Protein AF-A0A3E4QLV9-F1 (afdb_monomer)

Radius of gyration: 36.16 Å; Cα contacts (8 Å, |Δi|>4): 285; chains: 1; bounding box: 72×37×101 Å

Foldseek 3Di:
DDDPQQAPWWKKFKWFALDPDCPPVVRIDTFDDIDIDSDPDDDDDDGDDPLSTPDMDIGTPPDPVRDDDDDDDDDDDDRRAFQCKKFKDKQRHGPDIGSDPDDDDPPDDQAAKIKMWIWGAGPVRDIDDIDIDIDHNYDNDPPPVPLCFWWKAAPVGHTDDGRDNDPPPDDFDWIAIPNDIDTDD

Nearest PDB structures (foldseek):
  3pe9-assembly2_B  TM=8.089E-01  e=3.476E-03  Acetivibrio thermocellus
  3pe9-assembly3_C  TM=7.060E-01  e=1.701E-03  Acetivibrio thermocellus
  3pe9-assembly4_D  TM=8.140E-01  e=1.043E-02  Acetivibrio thermocellus
  3pdd-assembly1_A  TM=7.000E-01  e=4.330E-03  Acetivibrio thermocellus ATCC 27405
  5e7t-assembly1_B  TM=3.174E-01  e=3.476E-03  Lactococcus phage Tuc2009

Solvent-accessible surface area (backbone atoms only — not comparable to full-atom values): 11989 Å² total; per-residue (Å²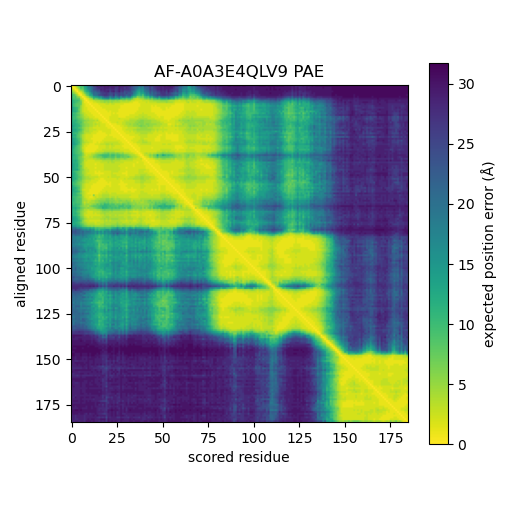): 133,82,72,83,87,63,70,52,44,48,27,33,35,42,29,32,25,68,58,97,60,90,79,57,72,86,64,49,46,77,48,86,68,75,46,76,42,78,58,101,61,98,73,91,83,86,81,85,74,63,91,72,51,70,46,73,47,81,46,80,62,41,53,80,94,37,59,83,79,92,84,85,75,87,88,77,81,81,75,82,74,71,59,52,32,34,43,35,25,49,74,85,41,80,77,48,72,33,74,54,103,63,86,86,77,90,80,66,68,60,81,43,78,42,42,38,35,41,29,41,28,32,89,88,67,52,67,54,79,71,50,74,52,78,46,69,59,48,78,93,66,88,78,69,73,74,68,74,42,41,50,32,21,38,85,86,66,49,78,77,43,71,71,33,79,68,74,79,92,60,71,72,45,63,31,31,42,88,90,36,84,45,77,45,122

Structure (mmCIF, N/CA/C/O backbone):
data_AF-A0A3E4QLV9-F1
#
_entry.id   AF-A0A3E4QLV9-F1
#
loop_
_atom_site.group_PDB
_atom_site.id
_atom_site.type_symbol
_atom_site.label_atom_id
_atom_site.label_alt_id
_atom_site.label_comp_id
_atom_site.label_asym_id
_atom_site.label_entity_id
_atom_site.label_seq_id
_atom_site.pdbx_PDB_ins_code
_atom_site.Cartn_x
_atom_site.Cartn_y
_atom_site.Cartn_z
_atom_site.occupancy
_atom_site.B_iso_or_equiv
_atom_site.auth_seq_id
_atom_site.auth_comp_id
_atom_site.auth_asym_id
_atom_site.auth_atom_id
_atom_site.pdbx_PDB_model_num
ATOM 1 N N . MET A 1 1 ? 43.444 0.582 -29.167 1.00 44.06 1 MET A N 1
ATOM 2 C CA . MET A 1 1 ? 42.126 0.481 -29.829 1.00 44.06 1 MET A CA 1
ATOM 3 C C . MET A 1 1 ? 41.461 -0.778 -29.292 1.00 44.06 1 MET A C 1
ATOM 5 O O . MET A 1 1 ? 42.055 -1.836 -29.440 1.00 44.06 1 MET A O 1
ATOM 9 N N . LYS A 1 2 ? 40.339 -0.675 -28.562 1.00 43.53 2 LYS A N 1
ATOM 10 C CA . LYS A 1 2 ? 39.593 -1.867 -28.112 1.00 43.53 2 LYS A CA 1
ATOM 11 C C . LYS A 1 2 ?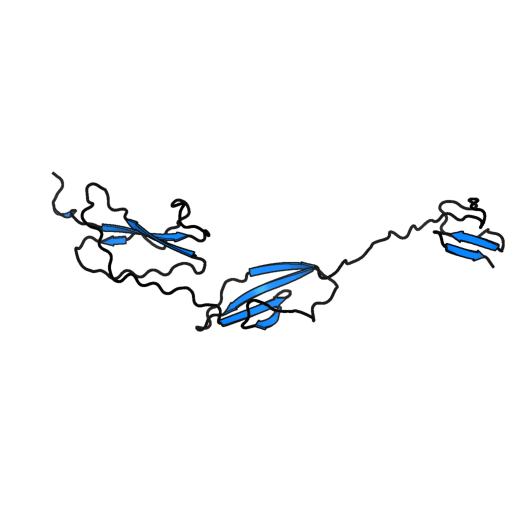 38.896 -2.517 -29.315 1.00 43.53 2 LYS A C 1
ATOM 13 O O . LYS A 1 2 ? 38.489 -1.804 -30.233 1.00 43.53 2 LYS A O 1
ATOM 18 N N . ASN A 1 3 ? 38.827 -3.849 -29.308 1.00 42.03 3 ASN A N 1
ATOM 19 C CA . ASN A 1 3 ? 38.222 -4.675 -30.355 1.00 42.03 3 ASN A CA 1
ATOM 20 C C . ASN A 1 3 ? 36.780 -4.238 -30.656 1.00 42.03 3 ASN A C 1
ATOM 22 O O . ASN A 1 3 ? 36.039 -3.840 -29.764 1.00 42.03 3 ASN A O 1
ATOM 26 N N . SER A 1 4 ? 36.380 -4.343 -31.921 1.00 52.12 4 SER A N 1
ATOM 27 C CA . SER A 1 4 ? 35.068 -3.934 -32.441 1.00 52.12 4 SER A CA 1
ATOM 28 C C . SER A 1 4 ? 33.880 -4.776 -31.951 1.00 52.12 4 SER A C 1
ATOM 30 O O . SER A 1 4 ? 32.761 -4.497 -32.365 1.00 52.12 4 SER A O 1
ATOM 32 N N . ALA A 1 5 ? 34.113 -5.788 -31.111 1.00 54.56 5 ALA A N 1
ATOM 33 C CA . ALA A 1 5 ? 33.098 -6.732 -30.642 1.00 54.56 5 ALA A CA 1
ATOM 34 C C . ALA A 1 5 ? 32.201 -6.186 -29.511 1.00 54.56 5 ALA A C 1
ATOM 36 O O . ALA A 1 5 ? 31.094 -6.678 -29.358 1.00 54.56 5 ALA A O 1
ATOM 37 N N . ASP A 1 6 ? 32.632 -5.148 -28.780 1.00 52.97 6 ASP A N 1
ATOM 38 C CA . ASP A 1 6 ? 31.882 -4.610 -27.626 1.00 52.97 6 ASP A CA 1
ATOM 39 C C . ASP A 1 6 ? 31.114 -3.312 -27.940 1.00 52.97 6 ASP A C 1
ATOM 41 O O . ASP A 1 6 ? 30.580 -2.667 -27.037 1.00 52.97 6 ASP A O 1
ATOM 45 N N . LYS A 1 7 ? 31.084 -2.868 -29.202 1.00 59.38 7 LYS A N 1
ATOM 46 C CA . LYS A 1 7 ? 30.366 -1.644 -29.581 1.00 59.38 7 LYS A CA 1
ATOM 47 C C . LYS A 1 7 ? 28.867 -1.925 -29.660 1.00 59.38 7 LYS A C 1
ATOM 49 O O . LYS A 1 7 ? 28.444 -2.678 -30.530 1.00 59.38 7 LYS A O 1
ATOM 54 N N . GLY A 1 8 ? 28.081 -1.257 -28.814 1.00 67.94 8 GLY A N 1
ATOM 55 C CA . GLY A 1 8 ? 26.616 -1.300 -28.877 1.00 67.94 8 GLY A CA 1
ATOM 56 C C . GLY A 1 8 ? 25.924 -2.148 -27.816 1.00 67.94 8 GLY A C 1
ATOM 57 O O . GLY A 1 8 ? 24.723 -2.359 -27.934 1.00 67.94 8 GLY A O 1
ATOM 58 N N . VAL A 1 9 ? 26.644 -2.616 -26.790 1.00 85.81 9 VAL A N 1
ATOM 59 C CA . VAL A 1 9 ? 25.994 -3.232 -25.627 1.00 85.81 9 VAL A CA 1
ATOM 60 C C . VAL A 1 9 ? 25.230 -2.159 -24.856 1.00 85.81 9 VAL A C 1
ATOM 62 O O . VAL A 1 9 ? 25.841 -1.215 -24.357 1.00 85.81 9 VAL A O 1
ATOM 65 N N . GLU A 1 10 ? 23.918 -2.320 -24.720 1.00 89.38 10 GLU A N 1
ATOM 66 C CA . GLU A 1 10 ? 23.080 -1.477 -23.872 1.00 89.38 10 GLU A CA 1
ATOM 67 C C . GLU A 1 10 ? 22.824 -2.166 -22.531 1.00 89.38 10 GLU A C 1
ATOM 69 O O . GLU A 1 10 ? 22.369 -3.309 -22.464 1.00 89.38 10 GLU A O 1
ATOM 74 N N . VAL A 1 11 ? 23.123 -1.451 -21.447 1.00 93.31 11 VAL A N 1
ATOM 75 C CA . VAL A 1 11 ? 22.975 -1.928 -20.071 1.00 93.31 11 VAL A CA 1
ATOM 76 C C . VAL A 1 11 ? 22.001 -1.012 -19.348 1.00 93.31 11 VAL A C 1
ATOM 78 O O . VAL A 1 11 ? 22.182 0.206 -19.351 1.00 93.31 11 VAL A O 1
ATOM 81 N N . PHE A 1 12 ? 20.975 -1.563 -18.704 1.00 95.38 12 PHE A N 1
ATOM 82 C CA . PHE A 1 12 ? 20.001 -0.768 -17.954 1.00 95.38 12 PHE A CA 1
ATOM 83 C C . PHE A 1 12 ? 19.343 -1.562 -16.823 1.00 95.38 12 PHE A C 1
ATOM 85 O O . PHE A 1 12 ? 19.249 -2.788 -16.865 1.00 95.38 12 PHE A O 1
ATOM 92 N N . ASP A 1 13 ? 18.859 -0.833 -15.821 1.00 97.38 13 ASP A N 1
ATOM 93 C CA . ASP A 1 13 ? 18.055 -1.365 -14.723 1.00 97.38 13 ASP A CA 1
ATOM 94 C C . ASP A 1 13 ? 16.600 -0.904 -14.868 1.00 97.38 13 ASP A C 1
ATOM 96 O O . ASP A 1 13 ? 16.329 0.209 -15.331 1.00 97.38 13 ASP A O 1
ATOM 100 N N . ILE A 1 14 ? 15.661 -1.733 -14.409 1.00 97.25 14 ILE A N 1
ATOM 101 C CA . ILE A 1 14 ? 14.303 -1.284 -14.087 1.00 97.25 14 ILE A CA 1
ATOM 102 C C . ILE A 1 14 ? 14.266 -1.000 -12.592 1.00 97.25 14 ILE A C 1
ATOM 104 O O . ILE A 1 14 ? 14.692 -1.829 -11.792 1.00 97.25 14 ILE A O 1
ATOM 108 N N . LEU A 1 15 ? 13.768 0.171 -12.215 1.00 97.56 15 LEU A N 1
ATOM 109 C CA . LEU A 1 15 ? 13.688 0.621 -10.832 1.00 97.56 15 LEU A CA 1
ATOM 110 C C . LEU A 1 15 ? 12.246 0.978 -10.460 1.00 97.56 15 LEU A C 1
ATOM 112 O O . LEU A 1 15 ? 11.441 1.297 -11.335 1.00 97.56 15 LEU A O 1
ATOM 116 N N . TYR A 1 16 ? 11.938 1.002 -9.166 1.00 96.56 16 TYR A N 1
ATOM 117 C CA . TYR A 1 16 ? 10.667 1.485 -8.626 1.00 96.56 16 TYR A CA 1
ATOM 118 C C . TYR A 1 16 ? 10.865 2.328 -7.364 1.00 96.56 16 TYR A C 1
ATOM 120 O O . TYR A 1 16 ? 11.900 2.237 -6.706 1.00 96.56 16 TYR A O 1
ATOM 128 N N . THR A 1 17 ? 9.867 3.131 -7.000 1.00 96.69 17 THR A N 1
ATOM 129 C CA . THR A 1 17 ? 9.818 3.809 -5.699 1.00 96.69 17 THR A CA 1
ATOM 130 C C . THR A 1 17 ? 8.400 3.831 -5.129 1.00 96.69 17 THR A C 1
ATOM 132 O O . THR A 1 17 ? 7.411 3.826 -5.868 1.00 96.69 17 THR A O 1
ATOM 135 N N . THR A 1 18 ? 8.315 3.839 -3.800 1.00 94.38 18 THR A N 1
ATOM 136 C CA . THR A 1 18 ? 7.079 3.957 -3.009 1.00 94.38 18 THR A CA 1
ATOM 137 C C . THR A 1 18 ? 6.847 5.386 -2.505 1.00 94.38 18 THR A C 1
ATOM 139 O O . THR A 1 18 ? 5.832 5.655 -1.857 1.00 94.38 18 THR A O 1
ATOM 142 N N . GLU A 1 19 ? 7.794 6.292 -2.767 1.00 95.44 19 GLU A N 1
ATOM 143 C CA . GLU A 1 19 ? 7.712 7.701 -2.388 1.00 95.44 19 GLU A CA 1
ATOM 144 C C . GLU A 1 19 ? 6.552 8.398 -3.103 1.00 95.44 19 GLU A C 1
ATOM 146 O O . GLU A 1 19 ? 6.200 8.064 -4.234 1.00 95.44 19 GLU A O 1
ATOM 151 N N . ASP A 1 20 ? 5.994 9.427 -2.471 1.00 92.31 20 ASP A N 1
ATOM 152 C CA . ASP A 1 20 ? 4.944 10.266 -3.066 1.00 92.31 20 ASP A CA 1
ATOM 153 C C . ASP A 1 20 ? 5.465 11.207 -4.170 1.00 92.31 20 ASP A C 1
ATOM 155 O O . ASP A 1 20 ? 4.687 11.893 -4.828 1.00 92.31 20 ASP A O 1
ATOM 159 N N . SER A 1 21 ? 6.785 11.267 -4.381 1.00 93.75 21 SER A N 1
ATOM 160 C CA . SER A 1 21 ? 7.424 12.113 -5.391 1.00 93.75 21 SER A CA 1
ATOM 161 C C . SER A 1 21 ? 8.677 11.439 -5.973 1.00 93.75 21 SER A C 1
ATOM 163 O O . SER A 1 21 ? 9.607 11.147 -5.223 1.00 93.75 21 SER A O 1
ATOM 165 N N . PRO A 1 22 ? 8.798 11.294 -7.308 1.00 93.94 22 PRO A N 1
ATOM 166 C CA . PRO A 1 22 ? 9.896 10.566 -7.954 1.00 93.94 22 PRO A CA 1
ATOM 167 C C . PRO A 1 22 ? 11.167 11.413 -8.170 1.00 93.94 22 PRO A C 1
ATOM 169 O O . PRO A 1 22 ? 11.969 11.119 -9.052 1.00 93.94 22 PRO A O 1
ATOM 172 N N . LYS A 1 23 ? 11.343 12.514 -7.429 1.00 94.31 23 LYS A N 1
ATOM 173 C CA . LYS A 1 23 ? 12.433 13.482 -7.669 1.00 94.31 23 LYS A CA 1
ATOM 174 C C . LYS A 1 23 ? 13.780 13.059 -7.084 1.00 94.31 23 LYS A C 1
ATOM 176 O O . LYS A 1 23 ? 14.814 13.440 -7.626 1.00 94.31 23 LYS A O 1
ATOM 181 N N . ASP A 1 24 ? 13.774 12.320 -5.978 1.00 94.81 24 ASP A N 1
ATOM 182 C CA . ASP A 1 24 ? 14.998 11.814 -5.361 1.00 94.81 24 ASP A CA 1
ATOM 183 C C . ASP A 1 24 ? 15.335 10.441 -5.947 1.00 94.81 24 ASP A C 1
ATOM 185 O O . ASP A 1 24 ? 14.757 9.419 -5.579 1.00 94.81 24 ASP A O 1
ATOM 189 N N . LEU A 1 25 ? 16.288 10.422 -6.879 1.00 90.69 25 LEU A N 1
ATOM 190 C CA . LEU A 1 25 ? 16.709 9.202 -7.566 1.00 90.69 25 LEU A CA 1
ATOM 191 C C . LEU A 1 25 ? 17.368 8.181 -6.624 1.00 90.69 25 LEU A C 1
ATOM 193 O O . LEU A 1 25 ? 17.424 7.002 -6.959 1.00 90.69 25 LEU A O 1
ATOM 197 N N . THR A 1 26 ? 17.824 8.594 -5.436 1.00 95.44 26 THR A N 1
ATOM 198 C CA . THR A 1 26 ? 18.385 7.671 -4.434 1.00 95.44 26 THR A CA 1
ATOM 199 C C . THR A 1 26 ? 17.314 6.829 -3.739 1.00 95.44 26 THR A C 1
ATOM 201 O O . THR A 1 26 ? 17.632 5.835 -3.092 1.00 95.44 26 THR A O 1
ATOM 204 N N . LYS A 1 27 ? 16.036 7.201 -3.896 1.00 97.50 27 LYS A N 1
ATOM 205 C CA . LYS A 1 27 ? 14.871 6.494 -3.343 1.00 97.50 27 LYS A CA 1
ATOM 206 C C . LYS A 1 27 ? 14.291 5.445 -4.284 1.00 97.50 27 LYS A C 1
ATOM 208 O O . LYS A 1 27 ? 13.225 4.892 -4.008 1.00 97.50 27 LYS A O 1
ATOM 213 N N . PHE A 1 28 ? 14.964 5.179 -5.398 1.00 98.06 28 PHE A N 1
ATOM 214 C CA . PHE A 1 28 ? 14.588 4.120 -6.316 1.00 98.06 28 PHE A CA 1
ATOM 215 C C . PHE A 1 28 ? 15.311 2.822 -5.962 1.00 98.06 28 PHE A C 1
ATOM 217 O O . PHE A 1 28 ? 16.520 2.799 -5.749 1.00 98.06 28 PHE A O 1
ATOM 224 N N . THR A 1 29 ? 14.556 1.730 -5.926 1.00 97.62 29 THR A N 1
ATOM 225 C CA . THR A 1 29 ? 15.057 0.375 -5.691 1.00 97.62 29 THR A CA 1
ATOM 226 C C . THR A 1 29 ? 14.985 -0.417 -6.989 1.00 97.62 29 THR A C 1
ATOM 228 O O . THR A 1 29 ? 14.027 -0.286 -7.749 1.00 97.62 29 THR A O 1
ATOM 231 N N . GLN A 1 30 ? 16.002 -1.231 -7.264 1.00 97.50 30 GLN A N 1
ATOM 232 C CA . GLN A 1 30 ? 16.042 -2.058 -8.466 1.00 97.50 30 GLN A CA 1
ATOM 233 C C . GLN A 1 30 ? 15.016 -3.196 -8.413 1.00 97.50 30 GLN A C 1
ATOM 235 O O . GLN A 1 30 ? 14.830 -3.845 -7.386 1.00 97.50 30 GLN A O 1
ATOM 240 N N . VAL A 1 31 ? 14.372 -3.444 -9.552 1.00 96.44 31 VAL A N 1
ATOM 241 C CA . VAL A 1 31 ? 13.471 -4.569 -9.798 1.00 96.44 31 VAL A CA 1
ATOM 242 C C . VAL A 1 31 ? 14.231 -5.638 -10.572 1.00 96.44 31 VAL A C 1
ATOM 244 O O . VAL A 1 31 ? 14.663 -5.406 -11.701 1.00 96.44 31 VAL A O 1
ATOM 247 N N . GLY A 1 32 ? 14.371 -6.825 -9.984 1.00 94.44 32 GLY A N 1
ATOM 248 C CA . GLY A 1 32 ? 15.063 -7.942 -10.625 1.00 94.44 32 GLY A CA 1
ATOM 249 C C . GLY A 1 32 ? 16.532 -7.639 -10.950 1.00 94.44 32 GLY A C 1
ATOM 250 O O . GLY A 1 32 ? 17.221 -6.932 -10.215 1.00 94.44 32 GLY A O 1
ATOM 251 N N . ASN A 1 33 ? 17.021 -8.201 -12.056 1.00 96.06 33 ASN A N 1
ATOM 252 C CA . ASN A 1 33 ? 18.423 -8.105 -12.470 1.00 96.06 33 ASN A CA 1
ATOM 253 C C . ASN A 1 33 ? 18.663 -6.958 -13.465 1.00 96.06 33 ASN A C 1
ATOM 255 O O . ASN A 1 33 ? 17.741 -6.495 -14.133 1.00 96.06 33 ASN A O 1
ATOM 259 N N . THR A 1 34 ? 19.927 -6.546 -13.594 1.00 96.75 34 THR A N 1
ATOM 260 C CA . THR A 1 34 ? 20.378 -5.647 -14.665 1.00 96.75 34 THR A CA 1
ATOM 261 C C . THR A 1 34 ? 20.245 -6.341 -16.020 1.00 96.75 34 THR A C 1
ATOM 263 O O . THR A 1 34 ? 20.663 -7.491 -16.174 1.00 96.75 34 THR A O 1
ATOM 266 N N . TYR A 1 35 ? 19.706 -5.632 -17.009 1.00 94.94 35 TYR A N 1
ATOM 267 C CA . TYR A 1 35 ? 19.648 -6.084 -18.395 1.00 94.94 35 TYR A CA 1
ATOM 268 C C . TYR A 1 35 ? 20.926 -5.685 -19.132 1.00 94.94 35 TYR A C 1
ATOM 270 O O . TYR A 1 35 ? 21.441 -4.586 -18.933 1.00 94.94 35 TYR A O 1
ATOM 278 N N . SER A 1 36 ? 21.420 -6.577 -19.991 1.00 93.56 36 SER A N 1
ATOM 279 C CA . SER A 1 36 ? 22.565 -6.346 -20.873 1.00 93.56 36 SER A CA 1
ATOM 280 C C . SER A 1 36 ? 22.234 -6.919 -22.245 1.00 93.56 36 SER A C 1
ATOM 282 O O . SER A 1 36 ? 22.141 -8.136 -22.393 1.00 93.56 36 SER A O 1
ATOM 284 N N . LEU A 1 37 ? 22.024 -6.046 -23.226 1.00 90.69 37 LEU A N 1
ATOM 285 C CA . LEU A 1 37 ? 21.649 -6.408 -24.591 1.00 90.69 37 LEU A CA 1
ATOM 286 C C . LEU A 1 37 ? 22.811 -6.077 -25.522 1.00 90.69 37 LEU A C 1
ATOM 288 O O . LEU A 1 37 ? 23.213 -4.924 -25.610 1.00 90.69 37 LEU A O 1
ATOM 292 N N . ASP A 1 38 ? 23.358 -7.078 -26.203 1.00 86.56 38 ASP A N 1
ATOM 293 C CA . ASP A 1 38 ? 24.531 -6.963 -27.081 1.00 86.56 38 ASP A CA 1
ATOM 294 C C . ASP A 1 38 ? 24.178 -6.942 -28.578 1.00 86.56 38 ASP A C 1
ATOM 296 O O . ASP A 1 38 ? 25.060 -6.957 -29.438 1.00 86.56 38 ASP A O 1
ATOM 300 N N . LYS A 1 39 ? 22.880 -6.885 -28.897 1.00 80.50 39 LYS A N 1
ATOM 301 C CA . LYS A 1 39 ? 22.350 -6.876 -30.263 1.00 80.50 39 LYS A CA 1
ATOM 302 C C . LYS A 1 39 ? 21.487 -5.650 -30.514 1.00 80.50 39 LYS A C 1
ATOM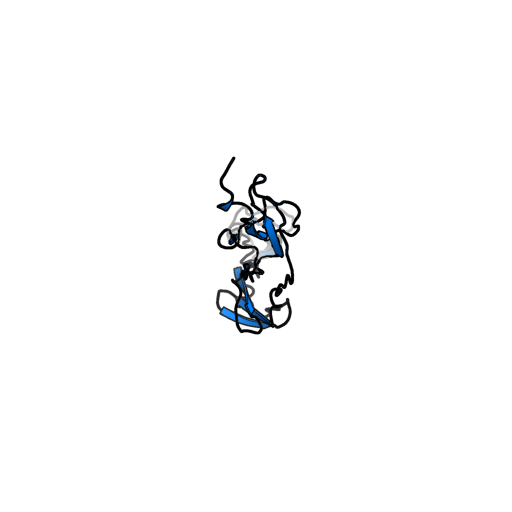 304 O O . LYS A 1 39 ? 20.685 -5.254 -29.675 1.00 80.50 39 LYS A O 1
ATOM 309 N N . PHE A 1 40 ? 21.587 -5.119 -31.729 1.00 80.12 40 PHE A N 1
ATOM 310 C CA . PHE A 1 40 ? 20.730 -4.048 -32.238 1.00 80.12 40 PHE A CA 1
ATOM 311 C C . PHE A 1 40 ? 19.394 -4.601 -32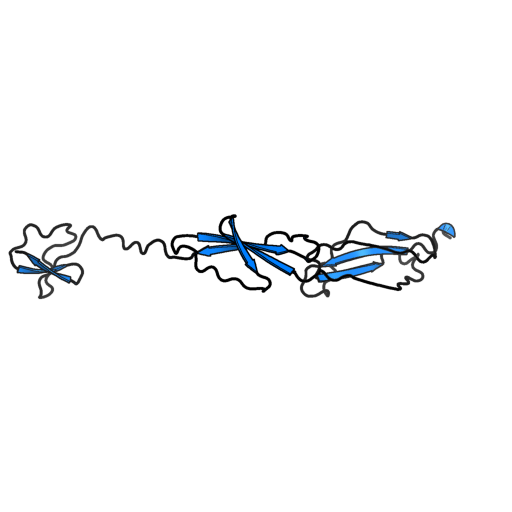.764 1.00 80.12 40 PHE A C 1
ATOM 313 O O . PHE A 1 40 ? 19.057 -4.440 -33.936 1.00 80.12 40 PHE A O 1
ATOM 320 N N . GLU A 1 41 ? 18.645 -5.287 -31.901 1.00 87.50 41 GLU A N 1
ATOM 321 C CA . GLU A 1 41 ? 17.343 -5.884 -32.215 1.00 87.50 41 GLU A CA 1
ATOM 322 C C . GLU A 1 41 ? 16.295 -5.433 -31.190 1.00 87.50 41 GLU A C 1
ATOM 324 O O . GLU A 1 41 ? 16.564 -5.390 -29.986 1.00 87.50 41 GLU A O 1
ATOM 329 N N . TRP A 1 42 ? 15.081 -5.120 -31.658 1.00 92.06 42 TRP A N 1
ATOM 330 C CA . TRP A 1 42 ? 13.958 -4.830 -30.767 1.00 92.06 42 TRP A CA 1
ATOM 331 C C . TRP A 1 42 ? 13.686 -6.037 -29.872 1.00 92.06 42 TRP A C 1
ATOM 333 O O . TRP A 1 42 ? 13.304 -7.106 -30.347 1.00 92.06 42 TRP A O 1
ATOM 343 N N . THR A 1 43 ? 13.891 -5.851 -28.571 1.00 92.75 43 THR A N 1
ATOM 344 C CA . THR A 1 43 ? 13.726 -6.892 -27.559 1.00 92.75 43 THR A CA 1
ATOM 345 C C . THR A 1 43 ? 12.638 -6.461 -26.589 1.00 92.75 43 THR A C 1
ATOM 347 O O . THR A 1 43 ? 12.735 -5.400 -25.974 1.00 92.75 43 THR A O 1
ATOM 350 N N . GLU A 1 44 ? 11.596 -7.280 -26.448 1.00 95.25 44 GLU A N 1
ATOM 351 C CA . GLU A 1 44 ? 10.557 -7.041 -25.448 1.00 95.25 44 GLU A CA 1
ATOM 352 C C . GLU A 1 44 ? 11.115 -7.312 -24.045 1.00 95.25 44 GLU A C 1
ATOM 354 O O . GLU A 1 44 ? 11.673 -8.377 -23.777 1.00 95.25 44 GLU A O 1
ATOM 359 N N . ILE A 1 45 ? 10.925 -6.355 -23.135 1.00 94.88 45 ILE A N 1
ATOM 360 C CA . ILE A 1 45 ? 11.316 -6.472 -21.731 1.00 94.88 45 ILE A CA 1
ATOM 361 C C . ILE A 1 45 ? 10.058 -6.420 -20.873 1.00 94.88 45 ILE A C 1
ATOM 363 O O . ILE A 1 45 ? 9.274 -5.475 -20.954 1.00 94.88 45 ILE A O 1
ATOM 367 N N . LYS A 1 46 ? 9.875 -7.437 -20.028 1.00 93.88 46 LYS A N 1
ATOM 368 C CA . LYS A 1 46 ? 8.759 -7.538 -19.082 1.00 93.88 46 LYS A CA 1
ATOM 369 C C . LYS A 1 46 ? 9.293 -7.584 -17.662 1.00 93.88 46 LYS A C 1
ATOM 371 O O . LYS A 1 46 ? 10.204 -8.350 -17.366 1.00 93.88 46 LYS A O 1
ATOM 376 N N . SER A 1 47 ? 8.701 -6.782 -16.786 1.00 92.31 47 SER A N 1
ATOM 377 C CA . SER A 1 47 ? 9.058 -6.744 -15.372 1.00 92.31 47 SER A CA 1
ATOM 378 C C . SER A 1 47 ? 7.812 -6.567 -14.519 1.00 92.31 47 SER A C 1
ATOM 380 O O . SER A 1 47 ? 6.974 -5.714 -14.812 1.00 92.31 47 SER A O 1
ATOM 382 N N . GLN A 1 48 ? 7.692 -7.383 -13.473 1.00 91.06 48 GLN A N 1
ATOM 383 C CA . GLN A 1 48 ? 6.634 -7.255 -12.480 1.00 91.06 48 GLN A CA 1
ATOM 384 C C . GLN A 1 48 ? 7.105 -6.284 -11.398 1.00 91.06 48 GLN A C 1
ATOM 386 O O . GLN A 1 48 ? 8.086 -6.550 -10.703 1.00 91.06 48 GLN A O 1
ATOM 391 N N . LEU A 1 49 ? 6.404 -5.163 -11.255 1.00 91.19 49 LEU A N 1
ATOM 392 C CA . LEU A 1 49 ? 6.671 -4.217 -10.177 1.00 91.19 49 LEU A CA 1
ATOM 393 C C . LEU A 1 49 ? 6.052 -4.720 -8.859 1.00 91.19 49 LEU A C 1
ATOM 395 O O . LEU A 1 49 ? 5.018 -5.397 -8.895 1.00 91.19 49 LEU A O 1
ATOM 399 N N . PRO A 1 50 ? 6.645 -4.377 -7.702 1.00 87.25 50 PRO A N 1
ATOM 400 C CA . PRO A 1 50 ? 6.011 -4.582 -6.402 1.00 87.25 50 PRO A CA 1
ATOM 401 C C . PRO A 1 50 ? 4.655 -3.873 -6.307 1.00 87.25 50 PRO A C 1
ATOM 403 O O . PRO A 1 50 ? 4.476 -2.797 -6.875 1.00 87.25 50 PRO A O 1
ATOM 406 N N . GLU A 1 51 ? 3.714 -4.453 -5.559 1.00 81.19 51 GLU A N 1
ATOM 407 C CA . GLU A 1 51 ? 2.327 -3.964 -5.453 1.00 81.19 51 GLU A CA 1
ATOM 408 C C . GLU A 1 51 ? 2.232 -2.512 -4.959 1.00 81.19 51 GLU A C 1
ATOM 410 O O . GLU A 1 51 ? 1.376 -1.751 -5.401 1.00 81.19 51 GLU A O 1
ATOM 415 N N . ASN A 1 52 ? 3.148 -2.099 -4.083 1.00 83.31 52 ASN A N 1
ATOM 416 C CA . ASN A 1 52 ? 3.189 -0.752 -3.520 1.00 83.31 52 ASN A CA 1
ATOM 417 C C . ASN A 1 52 ? 3.992 0.263 -4.358 1.00 83.31 52 ASN A C 1
ATOM 419 O O . ASN A 1 52 ? 4.190 1.396 -3.910 1.00 83.31 52 ASN A O 1
ATOM 423 N N . ALA A 1 53 ? 4.477 -0.111 -5.547 1.00 90.75 53 ALA A N 1
ATOM 424 C CA . ALA A 1 53 ? 5.205 0.798 -6.424 1.00 90.75 53 ALA A CA 1
ATOM 425 C C . ALA A 1 53 ? 4.301 1.948 -6.902 1.00 90.75 53 ALA A C 1
ATOM 427 O O . ALA A 1 53 ? 3.271 1.724 -7.534 1.00 90.75 53 ALA A O 1
ATOM 428 N N . LYS A 1 54 ? 4.714 3.193 -6.643 1.00 90.75 54 LYS A N 1
ATOM 429 C CA . LYS A 1 54 ? 4.014 4.402 -7.115 1.00 90.75 54 LYS A CA 1
ATOM 430 C C . LYS A 1 54 ? 4.572 4.923 -8.432 1.00 90.75 54 LYS A C 1
ATOM 432 O O . LYS A 1 54 ? 3.828 5.439 -9.261 1.00 90.75 54 LYS A O 1
ATOM 437 N N . TYR A 1 55 ? 5.878 4.763 -8.631 1.00 94.00 55 TYR A N 1
ATOM 438 C CA . TYR A 1 55 ? 6.579 5.158 -9.848 1.00 94.00 55 TYR A CA 1
ATOM 439 C C . TYR A 1 55 ? 7.592 4.083 -10.238 1.00 94.00 55 TYR A C 1
ATOM 441 O O . TYR A 1 55 ? 8.134 3.394 -9.371 1.00 94.00 55 TYR A O 1
ATOM 449 N N . PHE A 1 56 ? 7.890 3.983 -11.533 1.00 94.81 56 PHE A N 1
ATOM 450 C CA . PHE A 1 56 ? 8.988 3.173 -12.055 1.00 94.81 56 PHE A CA 1
ATOM 451 C C . PHE A 1 56 ? 9.921 4.018 -12.921 1.00 94.81 56 PHE A C 1
ATOM 453 O O . PHE A 1 56 ? 9.536 5.076 -13.419 1.00 94.81 56 PHE A O 1
ATOM 460 N N . ALA A 1 57 ? 11.154 3.551 -13.092 1.00 95.88 57 ALA A N 1
ATOM 461 C CA . ALA A 1 57 ? 12.148 4.175 -13.952 1.00 95.88 57 ALA A CA 1
ATOM 462 C C . ALA A 1 57 ? 12.914 3.120 -14.754 1.00 95.88 57 ALA A C 1
ATOM 464 O O . ALA A 1 57 ? 13.113 1.996 -14.298 1.00 95.88 57 ALA A O 1
ATOM 465 N N . ILE A 1 58 ? 13.375 3.514 -15.939 1.00 95.81 58 ILE A N 1
ATOM 466 C CA . ILE A 1 58 ? 14.327 2.752 -16.747 1.00 95.81 58 ILE A CA 1
ATOM 467 C C . ILE A 1 58 ? 15.643 3.522 -16.685 1.00 95.81 58 ILE A C 1
ATOM 469 O O . ILE A 1 58 ? 15.752 4.626 -17.220 1.00 95.81 58 ILE A O 1
ATOM 473 N N . HIS A 1 59 ? 16.625 2.972 -15.977 1.00 94.62 59 HIS A N 1
ATOM 474 C CA . HIS A 1 59 ? 17.890 3.641 -15.702 1.00 94.62 59 HIS A CA 1
ATOM 475 C C . HIS A 1 59 ? 19.003 3.046 -16.560 1.00 94.62 59 HIS A C 1
ATOM 477 O O . HIS A 1 59 ? 19.497 1.950 -16.291 1.00 94.62 59 HIS A O 1
ATOM 483 N N . ARG A 1 60 ? 19.415 3.784 -17.594 1.00 92.88 60 ARG A N 1
ATOM 484 C CA . ARG A 1 60 ? 20.549 3.396 -18.436 1.00 92.88 60 ARG A CA 1
ATOM 485 C C . ARG A 1 60 ? 21.849 3.423 -17.628 1.00 92.88 60 ARG A C 1
ATOM 487 O O . ARG A 1 60 ? 22.210 4.448 -17.059 1.00 92.88 60 ARG A O 1
ATOM 494 N N . LYS A 1 61 ? 22.581 2.314 -17.677 1.00 92.44 61 LYS A N 1
ATOM 495 C CA . LYS A 1 61 ? 23.884 2.073 -17.041 1.00 92.44 61 LYS A CA 1
ATOM 496 C C . LYS A 1 61 ? 25.007 1.746 -18.018 1.00 92.44 61 LYS A C 1
ATOM 498 O O . LYS A 1 61 ? 26.109 1.424 -17.584 1.00 92.44 61 LYS A O 1
ATOM 503 N N . THR A 1 62 ? 24.743 1.834 -19.317 1.00 90.88 62 THR A N 1
ATOM 504 C CA . THR A 1 62 ? 25.760 1.705 -20.359 1.00 90.88 62 THR A CA 1
ATOM 505 C C . THR A 1 62 ? 26.943 2.625 -20.060 1.00 90.88 62 THR A C 1
ATOM 507 O O . THR A 1 62 ? 26.760 3.827 -19.844 1.00 90.88 62 THR A O 1
ATOM 510 N N . ASP A 1 63 ? 28.150 2.051 -20.031 1.00 87.31 63 ASP A N 1
ATOM 511 C CA . ASP A 1 63 ? 29.389 2.801 -19.829 1.00 87.31 63 ASP A CA 1
ATOM 512 C C . ASP A 1 63 ? 29.508 3.906 -20.885 1.00 87.31 63 ASP A C 1
ATOM 514 O O . ASP A 1 63 ? 29.219 3.689 -22.063 1.00 87.31 63 ASP A O 1
ATOM 518 N N . TRP A 1 64 ? 29.942 5.100 -20.477 1.00 81.62 64 TRP A N 1
ATOM 519 C CA . TRP A 1 64 ? 29.999 6.259 -21.370 1.00 81.62 64 TRP A CA 1
ATOM 520 C C . TRP A 1 64 ? 30.878 6.031 -22.607 1.00 81.62 64 TRP A C 1
ATOM 522 O O . TRP A 1 64 ? 30.622 6.599 -23.665 1.00 81.62 64 TRP A O 1
ATOM 532 N N . THR A 1 65 ? 31.896 5.178 -22.505 1.00 82.88 65 THR A N 1
ATOM 533 C CA . THR A 1 65 ? 32.775 4.832 -23.629 1.00 82.88 65 THR A CA 1
ATOM 534 C C . THR A 1 65 ? 32.137 3.864 -24.629 1.00 82.88 65 THR A C 1
ATOM 536 O O . THR A 1 65 ? 32.657 3.721 -25.736 1.00 82.88 65 THR A O 1
ATOM 539 N N . ASN A 1 66 ? 31.003 3.254 -24.268 1.00 78.38 66 ASN A N 1
ATOM 540 C CA . ASN A 1 66 ? 30.221 2.319 -25.080 1.00 78.38 66 ASN A CA 1
ATOM 541 C C . ASN A 1 66 ? 28.805 2.819 -25.415 1.00 78.38 66 ASN A C 1
ATOM 543 O O . ASN A 1 66 ? 28.100 2.166 -26.183 1.00 78.38 66 ASN A O 1
ATOM 547 N N . ALA A 1 67 ? 28.388 3.961 -24.866 1.00 75.62 67 ALA A N 1
ATOM 548 C CA . ALA A 1 67 ? 27.066 4.524 -25.101 1.00 75.62 67 ALA A CA 1
ATOM 549 C C . ALA A 1 67 ? 26.916 4.981 -26.561 1.00 75.62 67 ALA A C 1
ATOM 551 O O . ALA A 1 67 ? 27.720 5.777 -27.054 1.00 75.62 67 ALA A O 1
ATOM 552 N N . TYR A 1 68 ? 25.870 4.503 -27.241 1.00 76.56 68 TYR A N 1
ATOM 553 C CA . TYR A 1 68 ? 25.545 4.927 -28.603 1.00 76.56 68 TYR A CA 1
ATOM 554 C C . TYR A 1 68 ? 24.156 5.564 -28.662 1.00 76.56 68 TYR A C 1
ATOM 556 O O . TYR A 1 68 ? 24.046 6.789 -28.620 1.00 76.56 68 TYR A O 1
ATOM 564 N N . VAL A 1 69 ? 23.092 4.762 -28.699 1.00 80.56 69 VAL A N 1
ATOM 565 C CA . VAL A 1 69 ? 21.706 5.241 -28.669 1.00 80.56 69 VAL A CA 1
ATOM 566 C C . VAL A 1 69 ? 20.874 4.241 -27.879 1.00 80.56 69 VAL A C 1
ATOM 568 O O . VAL A 1 69 ? 20.762 3.085 -28.272 1.00 80.56 69 VAL A O 1
ATOM 571 N N . PHE A 1 70 ? 20.235 4.717 -26.812 1.00 87.69 70 PHE A N 1
ATOM 572 C CA . PHE A 1 70 ? 19.260 3.934 -26.063 1.00 87.69 70 PHE A CA 1
ATOM 573 C C . PHE A 1 70 ? 17.856 4.275 -26.564 1.00 87.69 70 PHE A C 1
ATOM 575 O O . PHE A 1 70 ? 17.334 5.352 -26.268 1.00 87.69 70 PHE A O 1
ATOM 582 N N . THR A 1 71 ? 17.276 3.391 -27.376 1.00 89.69 71 THR A N 1
ATOM 583 C CA . THR A 1 71 ? 15.933 3.560 -27.941 1.00 89.69 71 THR A CA 1
ATOM 584 C C . THR A 1 71 ? 14.900 2.799 -27.125 1.00 89.69 71 THR A C 1
ATOM 586 O O . THR A 1 71 ? 15.092 1.629 -26.805 1.00 89.69 71 THR A O 1
ATOM 589 N N . LEU A 1 72 ? 13.783 3.459 -26.835 1.00 93.69 72 LEU A N 1
ATOM 590 C CA . LEU A 1 72 ? 12.613 2.872 -26.195 1.00 93.69 72 LEU A CA 1
ATOM 591 C C . LEU A 1 72 ? 11.419 3.071 -27.120 1.00 93.69 72 LEU A C 1
ATOM 593 O O . LEU A 1 72 ? 11.264 4.153 -27.685 1.00 93.69 72 LEU A O 1
ATOM 597 N N . ASP A 1 73 ? 10.581 2.051 -27.241 1.00 94.81 73 ASP A N 1
ATOM 598 C CA . ASP A 1 73 ? 9.307 2.134 -27.948 1.00 94.81 73 ASP A CA 1
ATOM 599 C C . ASP A 1 73 ? 8.260 1.272 -27.235 1.00 94.81 73 ASP A C 1
ATOM 601 O O . ASP A 1 73 ? 8.609 0.407 -26.427 1.00 94.81 73 ASP A O 1
ATOM 605 N N . ASP A 1 74 ? 6.983 1.549 -27.499 1.00 94.75 74 ASP A N 1
ATOM 606 C CA . ASP A 1 74 ? 5.834 0.776 -27.018 1.00 94.75 74 ASP A CA 1
ATOM 607 C C . ASP A 1 74 ? 5.801 0.541 -25.494 1.00 94.75 74 ASP A C 1
ATOM 609 O O . ASP A 1 74 ? 5.325 -0.491 -25.008 1.00 94.75 74 ASP A O 1
ATOM 613 N N . VAL A 1 75 ? 6.259 1.523 -24.705 1.00 93.88 75 VAL A N 1
ATOM 614 C CA . VAL A 1 75 ? 6.226 1.437 -23.237 1.00 93.88 75 VAL A CA 1
ATOM 615 C C . VAL A 1 75 ? 4.777 1.381 -22.756 1.00 93.88 75 VAL A C 1
ATOM 617 O O . VAL A 1 75 ? 4.051 2.377 -22.749 1.00 93.88 75 VAL A O 1
ATOM 620 N N . LYS A 1 76 ? 4.369 0.190 -22.320 1.00 91.31 76 LYS A N 1
ATOM 621 C CA . LYS A 1 76 ? 3.055 -0.094 -21.745 1.00 91.31 76 LYS A CA 1
ATOM 622 C C . LYS A 1 76 ? 3.229 -0.470 -20.284 1.00 91.31 76 LYS A C 1
ATOM 624 O O . LYS A 1 76 ? 4.133 -1.222 -19.930 1.00 91.31 76 LYS A O 1
ATOM 629 N N . TYR A 1 77 ? 2.333 0.029 -19.445 1.00 87.75 77 TYR A N 1
ATOM 630 C CA . TYR A 1 77 ? 2.227 -0.390 -18.056 1.00 87.75 77 TYR A CA 1
ATOM 631 C C . TYR A 1 77 ? 0.779 -0.763 -17.757 1.00 87.75 77 TYR A C 1
ATOM 633 O O . TYR A 1 77 ? -0.157 -0.177 -18.302 1.00 87.75 77 TYR A O 1
ATOM 641 N N . GLN A 1 78 ? 0.603 -1.741 -16.877 1.00 80.06 78 GLN A N 1
ATOM 642 C CA . GLN A 1 78 ? -0.682 -2.035 -16.269 1.00 80.06 78 GLN A CA 1
ATOM 643 C C . GLN A 1 78 ? -0.636 -1.472 -14.851 1.00 80.06 78 GLN A C 1
ATOM 645 O O . GLN A 1 78 ? 0.123 -1.960 -14.016 1.00 80.06 78 GLN A O 1
ATOM 650 N N . ALA A 1 79 ? -1.394 -0.402 -14.598 1.00 70.94 79 ALA A N 1
ATOM 651 C CA . ALA A 1 79 ? -1.559 0.104 -13.240 1.00 70.94 79 ALA A CA 1
ATOM 652 C C . ALA A 1 79 ? -2.180 -0.988 -12.357 1.00 70.94 79 ALA A C 1
ATOM 654 O O . ALA A 1 79 ? -2.991 -1.786 -12.842 1.00 70.94 79 ALA A O 1
ATOM 655 N N . GLY A 1 80 ? -1.814 -1.004 -11.072 1.00 65.50 80 GLY A N 1
ATOM 656 C CA . GLY A 1 80 ? -2.494 -1.833 -10.081 1.00 65.50 80 GLY A CA 1
ATOM 657 C C . GLY A 1 80 ? -4.004 -1.624 -10.184 1.00 65.50 80 GLY A C 1
ATOM 658 O O . GLY A 1 80 ? -4.479 -0.492 -10.300 1.00 65.50 80 GLY A O 1
ATOM 659 N N . VAL A 1 81 ? -4.750 -2.725 -10.229 1.00 66.19 81 VAL A N 1
ATOM 660 C CA . VAL A 1 81 ? -6.210 -2.679 -10.305 1.00 66.19 81 VAL A CA 1
ATOM 661 C C . VAL A 1 81 ? -6.709 -2.051 -9.008 1.00 66.19 81 VAL A C 1
ATOM 663 O O . VAL A 1 81 ? -6.197 -2.372 -7.937 1.00 66.19 81 VAL A O 1
ATOM 666 N N . SER A 1 82 ? -7.698 -1.161 -9.070 1.00 74.44 82 SER A N 1
ATOM 667 C CA . SER A 1 82 ? -8.404 -0.764 -7.853 1.00 74.44 82 SER A CA 1
ATOM 668 C C . SER A 1 82 ? -8.928 -2.016 -7.153 1.00 74.44 82 SER A C 1
ATOM 670 O O . SER A 1 82 ? -9.428 -2.927 -7.818 1.00 74.44 82 SER A O 1
ATOM 672 N N . ALA A 1 83 ? -8.819 -2.064 -5.826 1.00 86.44 83 ALA A N 1
ATOM 673 C CA . ALA A 1 83 ? -9.432 -3.135 -5.056 1.00 86.44 83 ALA A CA 1
ATOM 674 C C . ALA A 1 8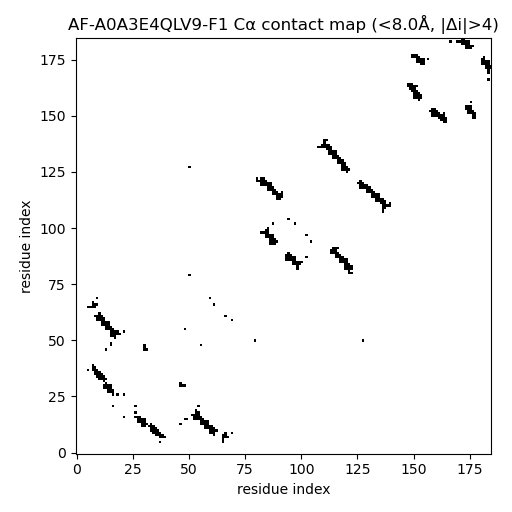3 ? -10.921 -3.226 -5.422 1.00 86.44 83 ALA A C 1
ATOM 676 O O . ALA A 1 83 ? -11.626 -2.217 -5.444 1.00 86.44 83 ALA A O 1
ATOM 677 N N . LYS A 1 84 ? -11.383 -4.435 -5.729 1.00 92.25 84 LYS A N 1
ATOM 678 C CA . LYS A 1 84 ? -12.793 -4.725 -5.982 1.00 92.25 84 LYS A CA 1
ATOM 679 C C . LYS A 1 84 ? -13.584 -4.648 -4.682 1.00 92.25 84 LYS A C 1
ATOM 681 O O . LYS A 1 84 ? -14.680 -4.102 -4.646 1.00 92.25 84 LYS A O 1
ATOM 686 N N . THR A 1 85 ? -13.018 -5.219 -3.622 1.00 96.62 85 THR A N 1
ATOM 687 C CA . THR A 1 85 ? -13.595 -5.225 -2.279 1.00 96.62 85 THR A CA 1
ATOM 688 C C . THR A 1 85 ? -12.502 -5.175 -1.218 1.00 96.62 85 THR A C 1
ATOM 690 O O . THR A 1 85 ? -11.342 -5.471 -1.491 1.00 96.62 85 THR A O 1
ATOM 693 N N . TYR A 1 86 ? -12.892 -4.876 0.013 1.00 97.31 86 TYR A N 1
ATOM 694 C CA . TYR A 1 86 ? -12.053 -4.872 1.200 1.00 97.31 86 TYR A CA 1
ATOM 695 C C . TYR A 1 86 ? -12.657 -5.810 2.239 1.00 97.31 86 TYR A C 1
ATOM 697 O O . TYR A 1 86 ? -13.802 -5.617 2.652 1.00 97.31 86 TYR A O 1
ATOM 705 N N . ASN A 1 87 ? -11.894 -6.812 2.664 1.00 98.12 87 ASN A N 1
ATOM 706 C CA . ASN A 1 87 ? -12.242 -7.668 3.791 1.00 98.12 87 ASN A CA 1
ATOM 707 C C . ASN A 1 87 ? -11.772 -6.997 5.079 1.00 98.12 87 ASN A C 1
ATOM 709 O O . ASN A 1 87 ? -10.593 -6.663 5.206 1.00 98.12 87 ASN A O 1
ATOM 713 N N . VAL A 1 88 ? -12.692 -6.801 6.018 1.00 98.19 88 VAL A N 1
ATOM 714 C CA . VAL A 1 88 ? -12.445 -6.125 7.290 1.00 98.19 88 VAL A CA 1
ATOM 715 C C . VAL A 1 88 ? -12.476 -7.154 8.406 1.00 98.19 88 VAL A C 1
ATOM 717 O O . VAL A 1 88 ? -13.454 -7.888 8.566 1.00 98.19 88 VAL A O 1
ATOM 720 N N . TYR A 1 89 ? -11.402 -7.190 9.183 1.00 97.62 89 TYR A N 1
ATOM 721 C CA . TYR A 1 89 ? -11.213 -8.105 10.294 1.00 97.62 89 TYR A CA 1
ATOM 722 C C . TYR A 1 89 ? -11.141 -7.331 11.605 1.00 97.62 89 TYR A C 1
ATOM 724 O O . TYR A 1 89 ? -10.559 -6.247 11.651 1.00 97.62 89 TYR A O 1
ATOM 732 N N . ARG A 1 90 ? -11.681 -7.919 12.671 1.00 95.81 90 ARG A N 1
ATOM 733 C CA . ARG A 1 90 ? -11.505 -7.474 14.055 1.00 95.81 90 ARG A CA 1
ATOM 734 C C . ARG A 1 90 ? -10.984 -8.646 14.868 1.00 95.81 90 ARG A C 1
ATOM 736 O O . ARG A 1 90 ? -11.574 -9.720 14.837 1.00 95.81 90 ARG A O 1
ATOM 743 N N . ASP A 1 91 ? -9.864 -8.445 15.550 1.00 94.00 91 ASP A N 1
ATOM 744 C CA . ASP A 1 91 ? -9.190 -9.451 16.380 1.00 94.00 91 ASP A CA 1
ATOM 745 C C . ASP A 1 91 ? -8.914 -10.770 15.629 1.00 94.00 91 ASP A C 1
ATOM 747 O O . ASP A 1 91 ? -8.945 -11.860 16.194 1.00 94.00 91 ASP A O 1
ATOM 751 N N . GLY A 1 92 ? -8.640 -10.659 14.323 1.00 95.25 92 GLY A N 1
ATOM 752 C CA . GLY A 1 92 ? -8.381 -11.787 13.424 1.00 95.25 92 GLY A CA 1
ATOM 753 C C . GLY A 1 92 ? -9.626 -12.424 12.793 1.00 95.25 92 GLY A C 1
ATOM 754 O O . GLY A 1 92 ? -9.482 -13.227 11.873 1.00 95.25 92 GLY A O 1
ATOM 755 N N . GLU A 1 93 ? -10.839 -12.053 13.207 1.00 96.12 93 GLU A N 1
ATOM 756 C CA . GLU A 1 93 ? -12.090 -12.573 12.641 1.00 96.12 93 GLU A CA 1
ATOM 757 C C . GLU A 1 93 ? -12.646 -11.656 11.548 1.00 96.12 93 GLU A C 1
ATOM 759 O O . GLU A 1 93 ? -12.688 -10.440 11.715 1.00 96.12 93 GLU A O 1
ATOM 764 N N . LEU A 1 94 ? -13.112 -12.230 10.432 1.00 97.38 94 LEU A N 1
ATOM 765 C CA . LEU A 1 94 ? -13.767 -11.475 9.359 1.00 97.38 94 LEU A CA 1
ATOM 766 C C . LEU A 1 94 ? -15.128 -10.960 9.846 1.00 97.38 94 LEU A C 1
ATOM 768 O O . LEU A 1 94 ? -16.053 -11.745 10.053 1.00 97.38 94 LEU A O 1
ATOM 772 N N . ILE A 1 95 ? -15.267 -9.642 9.975 1.00 97.44 95 ILE A N 1
ATOM 773 C CA . ILE A 1 95 ? -16.515 -9.002 10.418 1.00 97.44 95 ILE A CA 1
ATOM 774 C C . ILE A 1 95 ? -17.361 -8.472 9.258 1.00 97.44 95 ILE A C 1
ATOM 776 O O . ILE A 1 95 ? -18.557 -8.225 9.428 1.00 97.44 95 ILE A O 1
ATOM 780 N N . GLY A 1 96 ? -16.771 -8.323 8.071 1.00 97.75 96 GLY A N 1
ATOM 781 C CA . GLY A 1 96 ? -17.504 -7.941 6.873 1.00 97.75 96 GLY A CA 1
ATOM 782 C C . GLY A 1 96 ? -16.621 -7.673 5.661 1.00 97.75 96 GLY A C 1
ATOM 783 O O . GLY A 1 96 ? -15.393 -7.671 5.739 1.00 97.75 96 GLY A O 1
ATOM 784 N N . THR A 1 97 ? -17.286 -7.413 4.539 1.00 98.00 97 THR A N 1
ATOM 785 C CA . THR A 1 97 ? -16.665 -7.041 3.266 1.00 98.00 97 THR A CA 1
ATOM 786 C C . THR A 1 97 ? -17.386 -5.817 2.704 1.00 98.00 97 THR A C 1
ATOM 788 O O . THR A 1 97 ? -18.611 -5.730 2.789 1.00 98.00 97 THR A O 1
ATOM 791 N N . THR A 1 98 ? -16.643 -4.869 2.137 1.00 97.31 98 THR A N 1
ATOM 792 C CA . THR A 1 98 ? -17.175 -3.632 1.537 1.00 97.31 98 THR A CA 1
ATOM 793 C C . THR A 1 98 ? -16.526 -3.370 0.180 1.00 97.31 98 THR A C 1
ATOM 795 O O . THR A 1 98 ? -15.360 -3.691 -0.016 1.00 97.31 98 THR A O 1
ATOM 798 N N . ASP A 1 99 ? -17.261 -2.798 -0.768 1.00 95.56 99 ASP A N 1
ATOM 799 C CA . ASP A 1 99 ? -16.740 -2.300 -2.052 1.00 95.56 99 ASP A CA 1
ATOM 800 C C . ASP A 1 99 ? -16.348 -0.810 -1.985 1.00 95.56 99 ASP A C 1
ATOM 802 O O . ASP A 1 99 ? -15.858 -0.231 -2.954 1.00 95.56 99 ASP A O 1
ATOM 806 N N . LYS A 1 100 ? -16.544 -0.175 -0.824 1.00 94.12 100 LYS A N 1
ATOM 807 C CA . LYS A 1 100 ? -16.198 1.222 -0.553 1.00 94.12 100 LYS A CA 1
ATOM 808 C C . LYS A 1 100 ? -14.951 1.306 0.324 1.00 94.12 100 LYS A C 1
ATOM 810 O O . LYS A 1 100 ? -14.733 0.431 1.158 1.00 94.12 100 LYS A O 1
ATOM 815 N N . PRO A 1 101 ? -14.190 2.413 0.266 1.00 89.50 101 PRO A N 1
ATOM 816 C CA . PRO A 1 101 ? -13.031 2.636 1.135 1.00 89.50 101 PRO A CA 1
ATOM 817 C C . PRO A 1 101 ? -13.425 3.011 2.583 1.00 89.50 101 PRO A C 1
ATOM 819 O O . PRO A 1 101 ? -12.710 3.746 3.256 1.00 89.50 101 PRO A O 1
ATOM 822 N N . ASN A 1 102 ? -14.596 2.575 3.058 1.00 93.44 102 ASN A N 1
ATOM 823 C CA . ASN A 1 102 ? -15.083 2.783 4.419 1.00 93.44 102 ASN A CA 1
ATOM 824 C C . ASN A 1 102 ? -15.957 1.605 4.876 1.00 93.44 102 ASN A C 1
ATOM 826 O O . ASN A 1 102 ? -16.613 0.947 4.064 1.00 93.44 102 ASN A O 1
ATOM 830 N N . PHE A 1 103 ? -15.958 1.370 6.187 1.00 95.62 103 PHE A N 1
ATOM 831 C CA . PHE A 1 103 ? -16.727 0.334 6.869 1.00 95.62 103 PHE A CA 1
ATOM 832 C C . PHE A 1 103 ? -17.089 0.825 8.281 1.00 95.62 103 PHE A C 1
ATOM 834 O O . PHE A 1 103 ? -16.239 1.422 8.940 1.00 95.62 103 PHE A O 1
ATOM 841 N N . SER A 1 104 ? -18.324 0.584 8.737 1.00 94.38 104 SER A N 1
ATOM 842 C CA . SER A 1 104 ? -18.762 0.872 10.116 1.00 94.38 104 SER A CA 1
ATOM 843 C C . SER A 1 104 ? -18.952 -0.439 10.867 1.00 94.38 104 SER A C 1
ATOM 845 O O . SER A 1 104 ? -19.666 -1.319 10.382 1.00 94.38 104 SER A O 1
ATOM 847 N N . ASP A 1 105 ? -18.331 -0.566 12.039 1.00 92.69 105 ASP A N 1
ATOM 848 C CA . ASP A 1 105 ? -18.535 -1.691 12.953 1.00 92.69 105 ASP A CA 1
ATOM 849 C C . ASP A 1 105 ? -19.318 -1.242 14.191 1.00 92.69 105 ASP A C 1
ATOM 851 O O . ASP A 1 105 ? -18.751 -0.801 15.189 1.00 92.69 105 ASP A O 1
ATOM 855 N N . ASP A 1 106 ? -20.638 -1.402 14.134 1.00 89.06 106 ASP A N 1
ATOM 856 C CA . ASP A 1 106 ? -21.538 -1.044 15.237 1.00 89.06 106 ASP A CA 1
ATOM 857 C C . ASP A 1 106 ? -21.706 -2.198 16.248 1.00 89.06 106 ASP A C 1
ATOM 859 O O . ASP A 1 106 ? -22.489 -2.107 17.195 1.00 89.06 106 ASP A O 1
ATOM 863 N N . LYS A 1 107 ? -21.013 -3.325 16.029 1.00 86.94 107 LYS A N 1
ATOM 864 C CA . LYS A 1 107 ? -21.085 -4.536 16.864 1.00 86.94 107 LYS A CA 1
ATOM 865 C C . LYS A 1 107 ? -19.856 -4.708 17.750 1.00 86.94 107 LYS A C 1
ATOM 867 O O . LYS A 1 107 ? -19.780 -5.699 18.480 1.00 86.94 107 LYS A O 1
ATOM 872 N N . ALA A 1 108 ? -18.876 -3.812 17.650 1.00 84.19 108 ALA A N 1
ATOM 873 C CA . ALA A 1 108 ? -17.745 -3.780 18.561 1.00 84.19 108 ALA A CA 1
ATOM 874 C C . ALA A 1 108 ? -18.252 -3.540 19.979 1.00 84.19 108 ALA A C 1
ATOM 876 O O . ALA A 1 108 ? -19.069 -2.650 20.226 1.00 84.19 108 ALA A O 1
ATOM 877 N N . LYS A 1 109 ? -17.802 -4.373 20.915 1.00 77.75 109 LYS A N 1
ATOM 878 C CA . LYS A 1 109 ? -18.139 -4.151 22.313 1.00 77.75 109 LYS A CA 1
ATOM 879 C C . LYS A 1 109 ? -17.352 -2.939 22.820 1.00 77.75 109 LYS A C 1
ATOM 881 O O . LYS A 1 109 ? -16.285 -2.611 22.305 1.00 77.75 109 LYS A O 1
ATOM 886 N N . ALA A 1 110 ? -17.908 -2.246 23.808 1.00 67.62 110 ALA A N 1
ATOM 887 C CA . ALA A 1 110 ? -17.314 -1.034 24.374 1.00 67.62 110 ALA A CA 1
ATOM 888 C C . ALA A 1 110 ? -16.201 -1.324 25.405 1.00 67.62 110 ALA A C 1
ATOM 890 O O . ALA A 1 110 ? -15.779 -0.418 26.118 1.00 67.62 110 ALA A O 1
ATOM 891 N N . ASP A 1 111 ? -15.761 -2.576 25.527 1.00 66.19 111 ASP A N 1
ATOM 892 C CA . ASP A 1 111 ? -14.865 -3.069 26.570 1.00 66.19 111 ASP A CA 1
ATOM 893 C C . ASP A 1 111 ? -13.594 -3.696 25.979 1.00 66.19 111 ASP A C 1
ATOM 895 O O . ASP A 1 111 ? -13.365 -4.898 26.087 1.00 66.19 111 ASP A O 1
ATOM 899 N N . GLY A 1 112 ? -12.741 -2.881 25.352 1.00 72.81 112 GLY A N 1
ATOM 900 C CA . GLY A 1 112 ? -11.376 -3.320 25.060 1.00 72.81 112 GLY A CA 1
ATOM 901 C C . GLY A 1 112 ? -10.623 -2.551 23.980 1.00 72.81 112 GLY A C 1
ATOM 902 O O . GLY A 1 112 ? -11.141 -1.658 23.303 1.00 72.81 112 GLY A O 1
ATOM 903 N N . GLU A 1 113 ? -9.352 -2.925 23.834 1.00 86.50 113 GLU A N 1
ATOM 904 C CA . GLU A 1 113 ? -8.537 -2.634 22.657 1.00 86.50 113 GLU A CA 1
ATOM 905 C C . GLU A 1 113 ? -8.807 -3.707 21.598 1.00 86.50 113 GLU A C 1
ATOM 907 O O . GLU A 1 113 ? -8.592 -4.894 21.839 1.00 86.50 113 GLU A O 1
ATOM 912 N N . HIS A 1 114 ? -9.247 -3.283 20.418 1.00 90.62 114 HIS A N 1
ATOM 913 C CA . HIS A 1 114 ? -9.465 -4.147 19.266 1.00 90.62 114 HIS A CA 1
ATOM 914 C C . HIS A 1 114 ? -8.394 -3.900 18.207 1.00 90.62 114 HIS A C 1
ATOM 916 O O . HIS A 1 114 ? -8.043 -2.753 17.911 1.00 90.62 114 HIS A O 1
ATOM 922 N N . THR A 1 115 ? -7.897 -4.970 17.591 1.00 94.69 115 THR A N 1
ATOM 923 C CA . THR A 1 115 ? -7.035 -4.867 16.407 1.00 94.69 115 THR A CA 1
ATOM 924 C C . THR A 1 115 ? -7.888 -5.015 15.158 1.00 94.69 115 THR A C 1
ATOM 926 O O . THR A 1 115 ? -8.466 -6.073 14.922 1.00 94.69 115 THR A O 1
ATOM 929 N N . TYR A 1 116 ? -7.948 -3.967 14.343 1.00 96.50 116 TYR A N 1
ATOM 930 C CA . TYR A 1 116 ? -8.602 -4.008 13.042 1.00 96.50 116 TYR A CA 1
ATOM 931 C C . TYR A 1 116 ? -7.576 -4.238 11.946 1.00 96.50 116 TYR A C 1
ATOM 933 O O . TYR A 1 116 ? -6.540 -3.572 11.930 1.00 96.50 116 TYR A O 1
ATOM 941 N N . SER A 1 117 ? -7.899 -5.124 11.008 1.00 97.62 117 SER A N 1
ATOM 942 C CA . SER A 1 117 ? -7.095 -5.369 9.811 1.00 97.62 117 SER A CA 1
ATOM 943 C C . SER A 1 117 ? -7.953 -5.276 8.554 1.00 97.62 117 SER A C 1
ATOM 945 O O . SER A 1 117 ? -9.105 -5.705 8.551 1.00 97.62 117 SER A O 1
ATOM 947 N N . VAL A 1 118 ? -7.398 -4.735 7.471 1.00 97.56 118 VAL A N 1
ATOM 948 C CA . VAL A 1 118 ? -8.076 -4.633 6.173 1.00 97.56 118 VAL A CA 1
ATOM 949 C C . VAL A 1 118 ? -7.212 -5.267 5.090 1.00 97.56 118 VAL A C 1
ATOM 951 O O . VAL A 1 118 ? -6.021 -4.975 5.001 1.00 97.56 118 VAL A O 1
ATOM 954 N N . ILE A 1 119 ? -7.829 -6.117 4.266 1.00 96.19 119 ILE A N 1
ATOM 955 C CA . ILE A 1 119 ? -7.215 -6.761 3.098 1.00 96.19 119 ILE A CA 1
ATOM 956 C C . ILE A 1 119 ? -7.989 -6.345 1.849 1.00 96.19 119 ILE A C 1
ATOM 958 O O . ILE A 1 119 ? -9.201 -6.560 1.771 1.00 96.19 119 ILE A O 1
ATOM 962 N N . ALA A 1 120 ? -7.299 -5.771 0.865 1.00 93.81 120 AL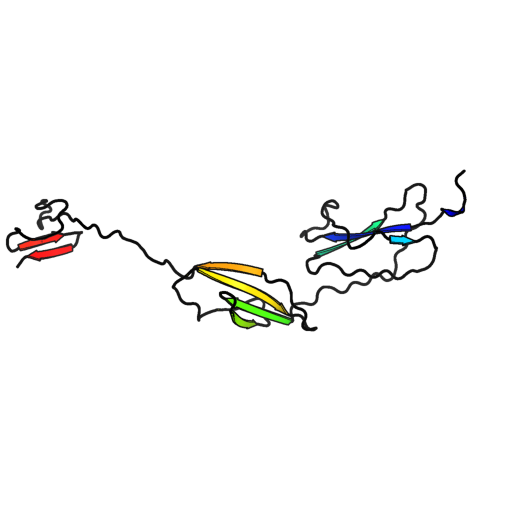A A N 1
ATOM 963 C CA . ALA A 1 120 ? -7.869 -5.510 -0.450 1.00 93.81 120 ALA A CA 1
ATOM 964 C C . ALA A 1 120 ? -7.960 -6.811 -1.257 1.00 93.81 120 ALA A C 1
ATOM 966 O O . ALA A 1 120 ? -7.047 -7.633 -1.230 1.00 93.81 120 ALA A O 1
ATOM 967 N N . VAL A 1 121 ? -9.058 -6.989 -1.987 1.00 93.19 121 VAL A N 1
ATOM 968 C CA . VAL A 1 121 ? -9.289 -8.110 -2.904 1.00 93.19 121 VAL A CA 1
ATOM 969 C C . VAL A 1 121 ? -9.501 -7.547 -4.302 1.00 93.19 121 VAL A C 1
ATOM 971 O O . VAL A 1 121 ? -10.350 -6.677 -4.498 1.00 93.19 121 VAL A O 1
ATOM 974 N N . TYR A 1 122 ? -8.742 -8.036 -5.274 1.00 90.00 122 TYR A N 1
ATOM 975 C CA . TYR A 1 122 ? -8.758 -7.558 -6.657 1.00 90.00 122 TYR A CA 1
ATOM 976 C C . TYR A 1 122 ? -9.694 -8.386 -7.548 1.00 90.00 122 TYR A C 1
ATOM 978 O O . TYR A 1 122 ? -10.176 -9.451 -7.161 1.00 90.00 122 TYR A O 1
ATOM 986 N N . ASP A 1 123 ? -9.953 -7.921 -8.774 1.00 84.88 123 ASP A N 1
ATOM 987 C CA . ASP A 1 123 ? -10.867 -8.600 -9.708 1.00 84.88 123 ASP A CA 1
ATOM 988 C C . ASP A 1 123 ? -10.444 -10.023 -10.088 1.00 84.88 123 ASP A C 1
ATOM 990 O O . ASP A 1 123 ? -11.296 -10.867 -10.362 1.00 84.88 123 ASP A O 1
ATOM 994 N N . ASN A 1 124 ? -9.141 -10.304 -10.065 1.00 80.12 124 ASN A N 1
ATOM 995 C CA . ASN A 1 124 ? -8.582 -11.636 -10.294 1.00 80.12 124 ASN A CA 1
ATOM 996 C C . ASN A 1 124 ? -8.570 -12.520 -9.029 1.00 80.12 124 ASN A C 1
ATOM 998 O O . ASN A 1 124 ? -8.051 -13.633 -9.077 1.00 80.12 124 ASN A O 1
ATOM 1002 N N . GLY A 1 125 ? -9.097 -12.030 -7.903 1.00 85.94 125 GLY A N 1
ATOM 1003 C CA . GLY A 1 125 ? -9.108 -12.722 -6.615 1.00 85.94 125 GLY A CA 1
ATOM 1004 C C . GLY A 1 125 ? -7.804 -12.631 -5.819 1.00 85.94 125 GLY A C 1
ATOM 1005 O O . GLY A 1 125 ? -7.755 -13.159 -4.711 1.00 85.94 125 GLY A O 1
ATOM 1006 N N . ALA A 1 126 ? -6.764 -11.966 -6.337 1.00 84.62 126 ALA A N 1
ATOM 1007 C CA . ALA A 1 126 ? -5.551 -11.704 -5.567 1.00 84.62 126 ALA A CA 1
ATOM 1008 C C . ALA A 1 126 ? -5.864 -10.822 -4.348 1.00 84.62 126 ALA A C 1
ATOM 1010 O O . ALA A 1 126 ? -6.808 -10.026 -4.372 1.00 84.62 126 ALA A O 1
ATOM 1011 N N . GLN A 1 127 ? -5.062 -10.969 -3.296 1.00 91.00 127 GLN A N 1
ATOM 1012 C CA . GLN A 1 127 ? -5.213 -10.241 -2.041 1.00 91.00 127 GLN A CA 1
ATOM 1013 C C . GLN A 1 127 ? -3.937 -9.471 -1.718 1.00 91.00 127 GLN A C 1
ATOM 1015 O O . GLN A 1 127 ? -2.846 -9.979 -1.971 1.00 91.00 127 GLN A O 1
ATOM 1020 N N . SER A 1 128 ? -4.093 -8.270 -1.162 1.00 89.12 128 SER A N 1
ATOM 1021 C CA . SER A 1 128 ? -2.971 -7.499 -0.625 1.00 89.12 128 SER A CA 1
ATOM 1022 C C . SER A 1 128 ? -2.466 -8.089 0.693 1.00 89.12 128 SER A C 1
ATOM 1024 O O . SER A 1 128 ? -3.170 -8.854 1.362 1.00 89.12 128 SER A O 1
ATOM 1026 N N . ASP A 1 129 ? -1.305 -7.623 1.146 1.00 88.44 129 ASP A N 1
ATOM 1027 C CA . ASP A 1 129 ? -0.935 -7.740 2.558 1.00 88.44 129 ASP A CA 1
ATOM 1028 C C . ASP A 1 129 ? -1.948 -6.990 3.456 1.00 88.44 129 ASP A C 1
ATOM 1030 O O . ASP A 1 129 ? -2.539 -5.986 3.029 1.00 88.44 129 ASP A O 1
ATOM 1034 N N . PRO A 1 130 ? -2.176 -7.447 4.704 1.00 93.25 130 PRO A N 1
ATOM 1035 C CA . PRO A 1 130 ? -3.079 -6.780 5.631 1.00 93.25 130 PRO A CA 1
ATOM 1036 C C . PRO A 1 130 ? -2.467 -5.490 6.185 1.00 93.25 130 PRO A C 1
ATOM 1038 O O . PRO A 1 130 ? -1.359 -5.486 6.723 1.00 93.25 130 PRO A O 1
ATOM 1041 N N . VAL A 1 131 ? -3.241 -4.406 6.175 1.00 94.69 131 VAL A N 1
ATOM 1042 C CA . VAL A 1 131 ? -2.943 -3.208 6.976 1.00 94.69 131 VAL A CA 1
ATOM 1043 C C . VAL A 1 131 ? -3.684 -3.312 8.301 1.00 94.69 131 VAL A C 1
ATOM 1045 O O . VAL A 1 131 ? -4.862 -3.658 8.300 1.00 94.69 131 VAL A O 1
ATOM 1048 N N . SER A 1 132 ? -3.014 -3.030 9.422 1.00 96.12 132 SER A N 1
ATOM 1049 C CA . SER A 1 132 ? -3.603 -3.193 10.758 1.00 96.12 132 SER A CA 1
ATOM 1050 C C . SER A 1 132 ? -3.440 -1.958 11.638 1.00 96.12 132 SER A C 1
ATOM 1052 O O . SER A 1 132 ? -2.424 -1.269 11.573 1.00 96.12 132 SER A O 1
ATOM 1054 N N . THR A 1 133 ? -4.428 -1.701 12.492 1.00 95.12 133 THR A N 1
ATOM 1055 C CA . THR A 1 133 ? -4.400 -0.644 13.509 1.00 95.12 133 THR A CA 1
ATOM 1056 C C . THR A 1 133 ? -5.114 -1.093 14.781 1.00 95.12 133 THR A C 1
ATOM 1058 O O . THR A 1 133 ? -5.995 -1.951 14.741 1.00 95.12 133 THR A O 1
ATOM 1061 N N . LYS A 1 134 ? -4.741 -0.509 15.918 1.00 92.31 134 LYS A N 1
ATOM 1062 C CA . LYS A 1 134 ? -5.362 -0.768 17.221 1.00 92.31 134 LYS A CA 1
ATOM 1063 C C . LYS A 1 134 ? -6.299 0.374 17.588 1.00 92.31 134 LYS A C 1
ATOM 1065 O O . LYS A 1 134 ? -5.931 1.540 17.459 1.00 92.31 134 LYS A O 1
ATOM 1070 N N . VAL A 1 135 ? -7.500 0.037 18.047 1.00 88.06 135 VAL A N 1
ATOM 1071 C CA . VAL A 1 135 ? -8.550 0.990 18.418 1.00 88.06 135 VAL A CA 1
ATOM 1072 C C . VAL A 1 135 ? -9.093 0.617 19.792 1.00 88.06 135 VAL A C 1
ATOM 1074 O O . VAL A 1 135 ? -9.563 -0.499 19.983 1.00 88.06 135 VAL A O 1
ATOM 1077 N N . ALA A 1 136 ? -9.060 1.553 20.739 1.00 80.75 136 ALA A N 1
ATOM 1078 C CA . ALA A 1 136 ? -9.724 1.400 22.030 1.00 80.75 136 ALA A CA 1
ATOM 1079 C C . ALA A 1 136 ? -11.160 1.933 21.936 1.00 80.75 136 ALA A C 1
ATOM 1081 O O . ALA A 1 136 ? -11.368 3.090 21.563 1.00 80.75 136 ALA A O 1
ATOM 1082 N N . THR A 1 137 ? -12.150 1.100 22.259 1.00 70.75 137 THR A N 1
ATOM 1083 C CA . THR A 1 137 ? -13.581 1.455 22.183 1.00 70.75 137 THR A CA 1
ATOM 1084 C C . THR A 1 137 ? -14.167 1.905 23.525 1.00 70.75 137 THR A C 1
ATOM 1086 O O . THR A 1 137 ? -15.324 2.321 23.570 1.00 70.75 137 THR A O 1
ATOM 1089 N N . GLY A 1 138 ? -13.372 1.906 24.604 1.00 63.69 138 GLY A N 1
ATOM 1090 C CA . GLY A 1 138 ? -13.810 2.337 25.932 1.00 63.69 138 GLY A CA 1
ATOM 1091 C C . GLY A 1 138 ? -12.680 2.733 26.882 1.00 63.69 138 GLY A C 1
ATOM 1092 O O . GLY A 1 138 ? -11.503 2.477 26.641 1.00 63.69 138 GLY A O 1
ATOM 1093 N N . ILE A 1 139 ? -13.066 3.385 27.981 1.00 60.97 139 ILE A N 1
ATOM 1094 C CA . ILE A 1 139 ? -12.228 3.588 29.167 1.00 60.97 139 ILE A CA 1
ATOM 1095 C C . ILE A 1 139 ? -12.603 2.460 30.127 1.00 60.97 139 ILE A C 1
ATOM 1097 O O . ILE A 1 139 ? -13.733 2.449 30.610 1.00 60.97 139 ILE A O 1
ATOM 1101 N N . GLU A 1 140 ? -11.688 1.520 30.380 1.00 55.88 140 GLU A N 1
ATOM 1102 C CA . GLU A 1 140 ? -11.985 0.329 31.195 1.00 55.88 140 GLU A CA 1
ATOM 1103 C C . GLU A 1 140 ? -12.452 0.677 32.614 1.00 55.88 140 GLU A C 1
ATOM 1105 O O . GLU A 1 140 ? -13.296 -0.018 33.171 1.00 55.88 140 GLU A O 1
ATOM 1110 N N . GLU A 1 141 ? -11.965 1.779 33.192 1.00 48.41 141 GLU A N 1
ATOM 1111 C CA . GLU A 1 141 ? -12.417 2.236 34.503 1.00 48.41 141 GLU A CA 1
ATOM 1112 C C . GLU A 1 141 ? -11.924 3.664 34.791 1.00 48.41 141 GLU A C 1
ATOM 1114 O O . GLU A 1 141 ? -10.744 3.973 34.613 1.00 48.41 141 GLU A O 1
ATOM 1119 N N . ILE A 1 142 ? -12.784 4.540 35.327 1.00 50.75 142 ILE A N 1
ATOM 1120 C CA . ILE A 1 142 ? -12.287 5.622 36.188 1.00 50.75 142 ILE A CA 1
ATOM 1121 C C . ILE A 1 142 ? -12.108 4.979 37.555 1.00 50.75 142 ILE A C 1
ATOM 1123 O O . ILE A 1 142 ? -13.057 4.907 38.336 1.00 50.75 142 ILE A O 1
ATOM 1127 N N . VAL A 1 143 ? -10.899 4.507 37.856 1.00 52.50 143 VAL A N 1
ATOM 1128 C CA . VAL A 1 143 ? -10.562 4.090 39.219 1.00 52.50 143 VAL A CA 1
ATOM 1129 C C . VAL A 1 143 ? -10.527 5.349 40.087 1.00 52.50 143 VAL A C 1
ATOM 1131 O O . VAL A 1 143 ? -9.470 5.910 40.376 1.00 52.50 143 VAL A O 1
ATOM 1134 N N . SER A 1 144 ? -11.688 5.824 40.545 1.00 52.00 144 SER A N 1
ATOM 1135 C CA . SER A 1 144 ? -11.713 6.568 41.794 1.00 52.00 144 SER A CA 1
ATOM 1136 C C . SER A 1 144 ? -11.358 5.534 42.846 1.00 52.00 144 SER A C 1
ATOM 1138 O O . SER A 1 144 ? -12.216 4.750 43.249 1.00 52.00 144 SER A O 1
ATOM 1140 N N . LYS A 1 145 ? -10.078 5.467 43.225 1.00 49.03 145 LYS A N 1
ATOM 1141 C CA . LYS A 1 145 ? -9.641 4.744 44.416 1.00 49.03 145 LYS A CA 1
ATOM 1142 C C . LYS A 1 145 ? -10.640 5.124 45.499 1.00 49.03 145 LYS A C 1
ATOM 1144 O O . LYS A 1 145 ? -10.689 6.292 45.876 1.00 49.03 145 LYS A O 1
ATOM 1149 N N . ALA A 1 146 ? -11.522 4.198 45.879 1.00 54.88 146 ALA A N 1
ATOM 1150 C CA . ALA A 1 146 ? -12.479 4.471 46.929 1.00 54.88 146 ALA A CA 1
ATOM 1151 C C . ALA A 1 146 ? -11.624 4.884 48.119 1.00 54.88 146 ALA A C 1
ATOM 1153 O O . ALA A 1 146 ? -10.817 4.081 48.593 1.00 54.88 146 ALA A O 1
ATOM 1154 N N . ASP A 1 147 ? -11.711 6.151 48.514 1.00 58.59 147 ASP A N 1
ATOM 1155 C CA . ASP A 1 147 ? -11.095 6.614 49.740 1.00 58.59 147 ASP A CA 1
ATOM 1156 C C . ASP A 1 147 ? -11.702 5.736 50.833 1.00 58.59 147 ASP A C 1
ATOM 1158 O O . ASP A 1 147 ? -12.851 5.908 51.244 1.00 58.59 147 ASP A O 1
ATOM 1162 N N . THR A 1 148 ? -10.948 4.717 51.254 1.00 70.50 148 THR A N 1
ATOM 1163 C CA . THR A 1 148 ? -11.367 3.760 52.284 1.00 70.50 148 THR A CA 1
ATOM 1164 C C . THR A 1 148 ? -11.589 4.474 53.613 1.00 70.50 148 THR A C 1
ATOM 1166 O O . THR A 1 148 ? -12.191 3.924 54.530 1.00 70.50 148 THR A O 1
ATOM 1169 N N . THR A 1 149 ? -11.145 5.727 53.701 1.00 85.62 149 THR A N 1
ATOM 1170 C CA . THR A 1 149 ? -11.312 6.625 54.826 1.00 85.62 149 THR A CA 1
ATOM 1171 C C . THR A 1 149 ? -11.928 7.949 54.390 1.00 85.62 149 THR A C 1
ATOM 1173 O O . THR A 1 149 ? -11.490 8.539 53.412 1.00 85.62 149 THR A O 1
ATOM 1176 N N . PHE A 1 150 ? -12.862 8.482 55.167 1.00 89.25 150 PHE A N 1
ATOM 1177 C CA . PHE A 1 150 ? -13.512 9.768 54.931 1.00 89.25 150 PHE A CA 1
ATOM 1178 C C . PHE A 1 150 ? -13.447 10.670 56.168 1.00 89.25 150 PHE A C 1
ATOM 1180 O O . PHE A 1 150 ? -13.278 10.213 57.300 1.00 89.25 150 PHE A O 1
ATOM 1187 N N . ASN A 1 151 ? -13.603 11.975 55.957 1.00 94.12 151 ASN A N 1
ATOM 1188 C CA . ASN A 1 151 ? -13.816 12.942 57.031 1.00 94.12 151 ASN A CA 1
ATOM 1189 C C . ASN A 1 151 ? -15.321 13.144 57.256 1.00 94.12 151 ASN A C 1
ATOM 1191 O O . ASN A 1 151 ? -16.106 13.143 56.308 1.00 94.12 151 ASN A O 1
ATOM 1195 N N . VAL A 1 152 ? -15.715 13.343 58.512 1.00 94.19 152 VAL A N 1
ATOM 1196 C CA . VAL A 1 152 ? -17.097 13.610 58.920 1.00 94.19 152 VAL A CA 1
ATOM 1197 C C . VAL A 1 152 ? -17.171 15.003 59.523 1.00 94.19 152 VAL A C 1
ATOM 1199 O O . VAL A 1 152 ? -16.436 15.308 60.465 1.00 94.19 152 VAL A O 1
ATOM 1202 N N . TYR A 1 153 ? -18.088 15.821 59.019 1.00 96.19 153 TYR A N 1
ATOM 1203 C CA . TYR A 1 153 ? -18.338 17.174 59.508 1.00 96.19 153 TYR A CA 1
ATOM 1204 C C . TYR A 1 153 ? -19.768 17.317 60.035 1.00 96.19 153 TYR A C 1
ATOM 1206 O O . TYR A 1 153 ? -20.677 16.608 59.599 1.00 96.19 153 TYR A O 1
ATOM 1214 N N . THR A 1 154 ? -19.996 18.257 60.949 1.00 95.19 154 THR A N 1
ATOM 1215 C CA . THR A 1 154 ? -21.347 18.753 61.249 1.00 95.19 154 THR A CA 1
ATOM 1216 C C . THR A 1 154 ? -21.889 19.565 60.068 1.00 95.19 154 THR A C 1
ATOM 1218 O O . THR A 1 154 ? -21.137 19.981 59.185 1.00 95.19 154 THR A O 1
ATOM 1221 N N . ILE A 1 155 ? -23.193 19.857 60.062 1.00 89.81 155 ILE A N 1
ATOM 1222 C CA . ILE A 1 155 ? -23.802 20.759 59.064 1.00 89.81 155 ILE A CA 1
ATOM 1223 C C . ILE A 1 155 ? -23.233 22.189 59.099 1.00 89.81 155 ILE A C 1
ATOM 1225 O O . ILE A 1 155 ? -23.352 22.913 58.118 1.00 89.81 155 ILE A O 1
ATOM 1229 N N . SER A 1 156 ? -22.590 22.581 60.202 1.00 91.25 156 SER A N 1
ATOM 1230 C CA . SER A 1 156 ? -21.899 23.867 60.352 1.00 91.25 156 SER A CA 1
ATOM 1231 C C . SER A 1 156 ? -20.441 23.823 59.873 1.00 91.25 156 SER A C 1
ATOM 1233 O O . SER A 1 156 ? -19.721 24.803 60.028 1.00 91.25 156 SER A O 1
ATOM 1235 N N . GLY A 1 157 ? -19.983 22.691 59.323 1.00 90.06 157 GLY A N 1
ATOM 1236 C CA . GLY A 1 157 ? -18.630 22.529 58.785 1.00 90.06 157 GLY A CA 1
ATOM 1237 C C . GLY A 1 157 ? -17.558 22.160 59.817 1.00 90.06 157 GLY A C 1
ATOM 1238 O O . GLY A 1 157 ? -16.377 22.120 59.482 1.00 90.06 157 GLY A O 1
ATOM 1239 N N . THR A 1 158 ? -17.924 21.855 61.065 1.00 95.31 158 THR A N 1
ATOM 1240 C CA . THR A 1 158 ? -16.961 21.421 62.092 1.00 95.31 158 THR A CA 1
ATOM 1241 C C . THR A 1 158 ? -16.556 19.969 61.865 1.00 95.31 158 THR A C 1
ATOM 1243 O O . THR A 1 158 ? -17.422 19.099 61.825 1.00 95.31 158 THR A O 1
ATOM 1246 N N . LEU A 1 159 ? -15.255 19.681 61.760 1.00 95.06 159 LEU A N 1
ATOM 1247 C CA . LEU A 1 159 ? -14.742 18.311 61.646 1.00 95.06 159 LEU A CA 1
ATOM 1248 C C . LEU A 1 159 ? -14.931 17.553 62.970 1.00 95.06 159 LEU A C 1
ATOM 1250 O O . LEU A 1 159 ? -14.386 17.961 63.991 1.00 95.06 159 LEU A O 1
ATOM 1254 N N . VAL A 1 160 ? -15.656 16.434 62.943 1.00 95.81 160 VAL A N 1
ATOM 1255 C CA . VAL A 1 160 ? -15.945 15.600 64.129 1.00 95.81 160 VAL A CA 1
ATOM 1256 C C . VAL A 1 160 ? -15.293 14.220 64.080 1.00 95.81 160 VAL A C 1
ATOM 1258 O O . VAL A 1 160 ? -15.140 13.579 65.115 1.00 95.81 160 VAL A O 1
ATOM 1261 N N . LYS A 1 161 ? -14.881 13.749 62.897 1.00 94.69 161 LYS A N 1
ATOM 1262 C CA . LYS A 1 161 ? -14.125 12.498 62.739 1.00 94.69 161 LYS A CA 1
ATOM 1263 C C . LYS A 1 161 ? -13.237 12.598 61.501 1.00 94.69 161 LYS A C 1
ATOM 1265 O O . LYS A 1 16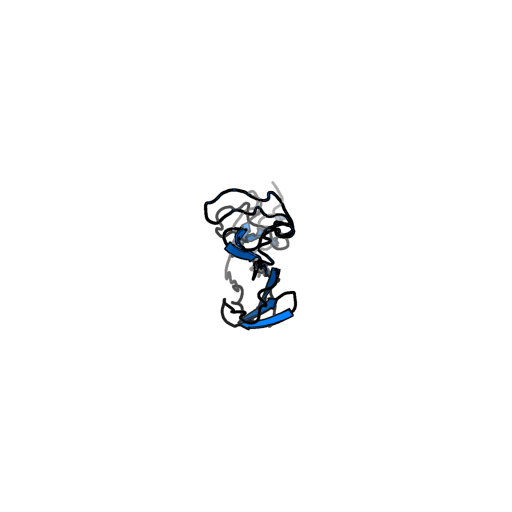1 ? -13.715 13.009 60.447 1.00 94.69 161 LYS A O 1
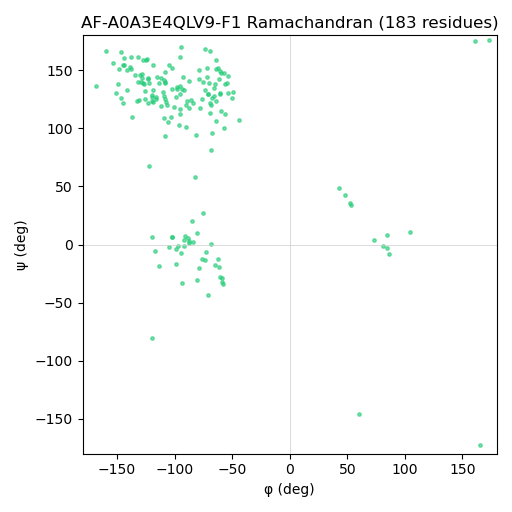ATOM 1270 N N . ARG A 1 162 ? -11.951 12.265 61.621 1.00 94.12 162 ARG A N 1
ATOM 1271 C CA . ARG A 1 162 ? -10.963 12.375 60.533 1.00 94.12 162 ARG A CA 1
ATOM 1272 C C . ARG A 1 162 ? -10.553 10.991 60.041 1.00 94.12 162 ARG A C 1
ATOM 1274 O O . ARG A 1 162 ? -10.371 10.112 60.878 1.00 94.12 162 ARG A O 1
ATOM 1281 N N . ASN A 1 163 ? -10.367 10.833 58.730 1.00 90.75 163 ASN A N 1
ATOM 1282 C CA . ASN A 1 163 ? -9.848 9.623 58.080 1.00 90.75 163 ASN A CA 1
ATOM 1283 C C . ASN A 1 163 ? -10.453 8.330 58.655 1.00 90.75 163 ASN A C 1
ATOM 1285 O O . ASN A 1 163 ? -9.742 7.398 59.024 1.00 90.75 163 ASN A O 1
ATOM 1289 N N . THR A 1 164 ? -11.778 8.286 58.774 1.00 87.75 164 THR A N 1
ATOM 1290 C CA . THR A 1 164 ? -12.494 7.159 59.371 1.00 87.75 164 THR A CA 1
ATOM 1291 C C . THR A 1 164 ? -13.130 6.272 58.315 1.00 87.75 164 THR A C 1
ATOM 1293 O O . THR A 1 164 ? -13.516 6.740 57.253 1.00 87.75 164 THR A O 1
ATOM 1296 N N . THR A 1 165 ? -13.294 4.995 58.636 1.00 90.69 165 THR A N 1
ATOM 1297 C CA . THR A 1 165 ? -14.034 4.019 57.829 1.00 90.69 165 THR A CA 1
ATOM 1298 C C . THR A 1 165 ? -15.496 3.883 58.278 1.00 90.69 165 THR A C 1
ATOM 1300 O O . THR A 1 165 ? -16.270 3.180 57.633 1.00 90.69 165 THR A O 1
ATOM 1303 N N . SER A 1 166 ? -15.901 4.513 59.396 1.00 87.94 166 SER A N 1
ATOM 1304 C CA . SER A 1 166 ? -17.215 4.289 60.014 1.00 87.94 166 SER A CA 1
ATOM 1305 C C . SER A 1 166 ? -17.843 5.534 60.650 1.00 87.94 166 SER A C 1
ATOM 1307 O O . SER A 1 166 ? -17.165 6.428 61.163 1.00 87.94 166 SER A O 1
ATOM 1309 N N . LEU A 1 167 ? -19.176 5.528 60.735 1.00 88.19 167 LEU A N 1
ATOM 1310 C CA . LEU A 1 167 ? -19.968 6.509 61.494 1.00 88.19 167 LEU A CA 1
ATOM 1311 C C . LEU A 1 167 ? -20.256 6.069 62.937 1.00 88.19 167 LEU A C 1
ATOM 1313 O O . LEU A 1 167 ? -20.955 6.767 63.667 1.00 88.19 167 LEU A O 1
ATOM 1317 N N . SER A 1 168 ? -19.717 4.922 6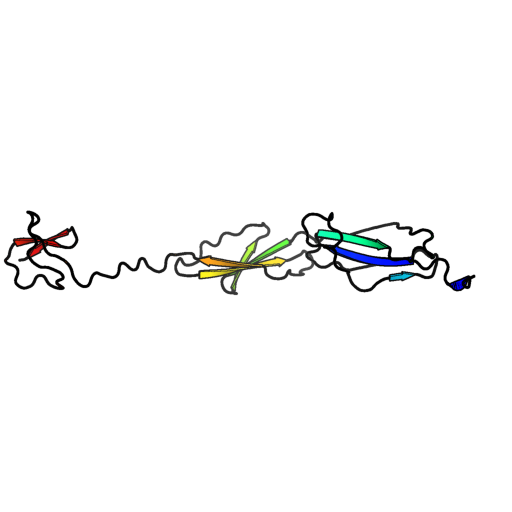3.367 1.00 89.38 168 SER A N 1
ATOM 1318 C CA . SER A 1 168 ? -19.916 4.433 64.732 1.00 89.38 168 SER A CA 1
ATOM 1319 C C . SER A 1 168 ? -19.347 5.415 65.760 1.00 89.38 168 SER A C 1
ATOM 1321 O O . SER A 1 168 ? -18.305 6.043 65.533 1.00 89.38 168 SER A O 1
ATOM 1323 N N . GLY A 1 169 ? -20.057 5.559 66.881 1.00 88.94 169 GLY A N 1
ATOM 1324 C CA . GLY A 1 169 ? -19.712 6.486 67.961 1.00 88.94 169 GLY A CA 1
ATOM 1325 C C . GLY A 1 169 ? -20.200 7.925 67.762 1.00 88.94 169 GLY A C 1
ATOM 1326 O O . GLY A 1 169 ? -20.021 8.740 68.661 1.00 88.94 169 GLY A O 1
ATOM 1327 N N . LEU A 1 170 ? -20.828 8.253 66.627 1.00 92.62 170 LEU A N 1
ATOM 1328 C CA . LEU A 1 170 ? -21.514 9.534 66.458 1.00 92.62 170 LEU A CA 1
ATOM 1329 C C . LEU A 1 170 ? -22.883 9.506 67.144 1.00 92.62 170 LEU A C 1
ATOM 1331 O O . LEU A 1 170 ? -23.590 8.499 67.106 1.00 92.62 170 LEU A O 1
ATOM 1335 N N . ALA A 1 171 ? -23.260 10.631 67.750 1.00 94.44 171 ALA A N 1
ATOM 1336 C CA . ALA A 1 171 ? -24.615 10.829 68.243 1.00 94.44 171 ALA A CA 1
ATOM 1337 C C . ALA A 1 171 ? -25.622 10.835 67.078 1.00 94.44 171 ALA A C 1
ATOM 1339 O O . ALA A 1 171 ? -25.273 11.101 65.926 1.00 94.44 171 ALA A O 1
ATOM 1340 N N . LYS A 1 172 ? -26.895 10.568 67.384 1.00 92.31 172 LYS A N 1
ATOM 1341 C CA . LYS A 1 172 ? -27.975 10.667 66.396 1.00 92.31 172 LYS A CA 1
ATOM 1342 C C . LYS A 1 172 ? -28.056 12.100 65.871 1.00 92.31 172 LYS A C 1
ATOM 1344 O O . LYS A 1 172 ? -28.101 13.041 66.661 1.00 92.31 172 LYS A O 1
ATOM 1349 N N . GLY A 1 173 ? -28.069 12.278 64.553 1.00 89.44 173 GLY A N 1
ATOM 1350 C CA . GLY A 1 173 ? -27.978 13.609 63.955 1.00 89.44 173 GLY A CA 1
ATOM 1351 C C . GLY A 1 173 ? -27.655 13.614 62.465 1.00 89.44 173 GLY A C 1
ATOM 1352 O O . GLY A 1 173 ? -27.646 12.575 61.804 1.00 89.44 173 GLY A O 1
ATOM 1353 N N . ILE A 1 174 ? -27.413 14.812 61.927 1.00 89.19 174 ILE A N 1
ATOM 1354 C CA . ILE A 1 174 ? -27.119 15.050 60.508 1.00 89.19 174 ILE A CA 1
ATOM 1355 C C . ILE A 1 174 ? -25.652 15.461 60.352 1.00 89.19 174 ILE A C 1
ATOM 1357 O O . ILE A 1 174 ? -25.190 16.384 61.022 1.00 89.19 174 ILE A O 1
ATOM 1361 N N . TYR A 1 175 ? -24.951 14.815 59.422 1.00 94.50 175 TYR A N 1
ATOM 1362 C CA . TYR A 1 175 ? -23.529 15.019 59.145 1.00 94.50 175 TYR A CA 1
ATOM 1363 C C . TYR A 1 175 ? -23.264 15.198 57.649 1.00 94.50 175 TYR A C 1
ATOM 1365 O O . TYR A 1 175 ? -24.084 14.807 56.817 1.00 94.50 175 TYR A O 1
ATOM 1373 N N . ILE A 1 176 ? -22.104 15.758 57.309 1.00 92.81 176 ILE A N 1
ATOM 1374 C CA . ILE A 1 176 ? -21.572 15.818 55.946 1.00 92.81 176 ILE A CA 1
ATOM 1375 C C . ILE A 1 176 ? -20.399 14.841 55.832 1.00 92.81 176 ILE A C 1
ATOM 1377 O O . ILE A 1 176 ? -19.425 14.943 56.579 1.00 92.81 176 ILE A O 1
ATOM 1381 N N . VAL A 1 177 ? -20.497 13.900 54.894 1.00 89.56 177 VAL A N 1
ATOM 1382 C CA . VAL A 1 177 ? -19.501 12.857 54.612 1.00 89.56 177 VAL A CA 1
ATOM 1383 C C . VAL A 1 177 ? -19.270 12.825 53.107 1.00 89.56 177 VAL A C 1
ATOM 1385 O O . VAL A 1 177 ? -20.232 12.687 52.353 1.00 89.56 177 VAL A O 1
ATOM 1388 N N . ASN A 1 178 ? -18.025 12.993 52.652 1.00 85.19 178 ASN A N 1
ATOM 1389 C CA . ASN A 1 178 ? -17.677 13.075 51.221 1.00 85.19 178 ASN A CA 1
ATOM 1390 C C . ASN A 1 178 ? -18.585 14.044 50.432 1.00 85.19 178 ASN A C 1
ATOM 1392 O O . ASN A 1 178 ? -19.087 13.723 49.357 1.00 85.19 178 ASN A O 1
ATOM 1396 N N . GLY A 1 179 ? -18.868 15.213 51.020 1.00 81.06 179 GLY A N 1
ATOM 1397 C CA . GLY A 1 179 ? -19.734 16.235 50.421 1.00 81.06 179 GLY A CA 1
ATOM 1398 C C . GLY A 1 179 ? -21.234 15.906 50.410 1.00 81.06 179 GLY A C 1
ATOM 1399 O O . GLY A 1 179 ? -22.017 16.687 49.878 1.00 81.06 179 GLY A O 1
ATOM 1400 N N . LYS A 1 180 ? -21.667 14.785 51.005 1.00 83.62 180 LYS A N 1
ATOM 1401 C CA . LYS A 1 180 ? -23.074 14.356 51.059 1.00 83.62 180 LYS A CA 1
ATOM 1402 C C . LYS A 1 180 ? -23.634 14.420 52.477 1.00 83.62 180 LYS A C 1
ATOM 1404 O O . LYS A 1 180 ? -22.957 14.079 53.443 1.00 83.62 180 LYS A O 1
ATOM 1409 N N . LYS A 1 181 ? -24.905 14.810 52.594 1.00 87.56 181 LYS A N 1
ATOM 1410 C CA . LYS A 1 181 ? -25.667 14.766 53.850 1.00 87.56 181 LYS A CA 1
ATOM 1411 C C . LYS A 1 181 ? -25.985 13.316 54.235 1.00 87.56 181 LYS A C 1
ATOM 1413 O O . LYS A 1 181 ? -26.567 12.586 53.438 1.00 87.56 181 LYS A O 1
ATOM 1418 N N . VAL A 1 182 ? -25.684 12.933 55.473 1.00 84.38 182 VAL A N 1
ATOM 1419 C CA . VAL A 1 182 ? -25.950 11.604 56.047 1.00 84.38 182 VAL A CA 1
ATOM 1420 C C . VAL A 1 182 ? -26.670 11.750 57.388 1.00 84.38 182 VAL A C 1
ATOM 1422 O O . VAL A 1 182 ? -26.347 12.640 58.172 1.00 84.38 182 VAL A O 1
ATOM 1425 N N . VAL A 1 183 ? -27.655 10.887 57.653 1.00 87.56 183 VAL A N 1
ATOM 1426 C CA . VAL A 1 183 ? -28.404 10.853 58.921 1.00 87.56 183 VAL A CA 1
ATOM 1427 C C . VAL A 1 183 ? -27.967 9.638 59.737 1.00 87.56 183 VAL A C 1
ATOM 1429 O O . VAL A 1 183 ? -28.137 8.507 59.285 1.00 87.56 183 VAL A O 1
ATOM 1432 N N . VAL A 1 184 ? -27.440 9.868 60.939 1.00 87.44 184 VAL A N 1
ATOM 1433 C CA . VAL A 1 184 ? -27.163 8.831 61.944 1.00 87.44 184 VAL A CA 1
ATOM 1434 C C . VAL A 1 184 ? -28.413 8.688 62.815 1.00 87.44 184 VAL A C 1
ATOM 1436 O O . VAL A 1 184 ? -28.867 9.676 63.396 1.00 87.44 184 VAL A O 1
ATOM 1439 N N . LYS A 1 185 ? -29.005 7.489 62.845 1.00 86.38 185 LYS A N 1
ATOM 1440 C CA . LYS A 1 185 ? -30.276 7.185 63.530 1.00 86.38 185 LYS A CA 1
ATOM 1441 C C . LYS A 1 185 ? -30.090 6.487 64.869 1.00 86.38 185 LYS A C 1
ATOM 1443 O O . LYS A 1 185 ? -29.019 5.900 65.107 1.00 86.38 185 LYS A O 1
#

Organism: NCBI:txid28130

pLDDT: mean 86.64, std 12.97, range [42.03, 98.19]

Secondary structure (DSSP, 8-state):
---GGGTT-EEEEEEEE-SS-TT-GGG-EEEEEEEEE-SSS------PPPTT--EEEEEE---TTT------------PPPPPSEEEEEETTEEEEEESSS----TT--SSSEEEEEEEEE-TTS-BPPPEEEEEE-S---------SSEEEEETTS-EEEEEES--TTPPSEEEEETTEEEEE-

Sequence (185 aa):
MKNSADKGVEVFDILYTTEDSPKDLTKFTQVGNTYSLDKFEWTEIKSQLPENAKYFAIHRKTDWTNAYVFTLDDVKYQAGVSAKTYNVYRDGELIGTTDKPNFSDDKAKADGEHTYSVIAVYDNGAQSDPVSTKVATGIEEIVSKADTTFNVYTISGTLVKRNTTSLSGLAKGIYIVNGKKVVVK

Mean predicted aligned error: 16.07 Å